Protein AF-A0A8T2SNL0-F1 (afdb_monomer)

Structure (mmCIF, N/CA/C/O backbone):
data_AF-A0A8T2SNL0-F1
#
_entry.id   AF-A0A8T2SNL0-F1
#
loop_
_atom_site.group_PDB
_atom_site.id
_atom_site.type_symbol
_at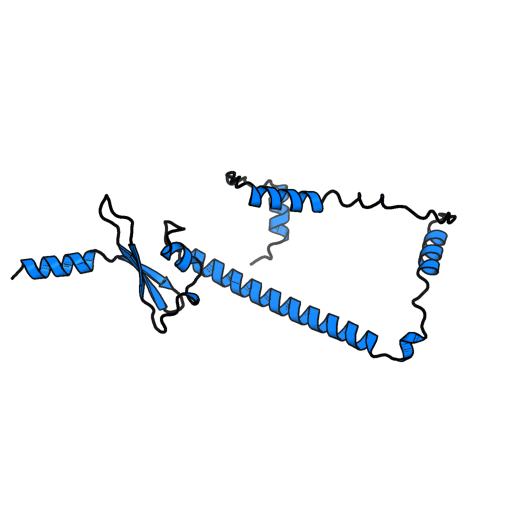om_site.label_atom_id
_atom_site.label_alt_id
_atom_site.label_comp_id
_atom_site.label_asym_id
_atom_site.label_entity_id
_atom_site.label_seq_id
_atom_site.pdbx_PDB_ins_code
_atom_site.Cartn_x
_atom_site.Cartn_y
_atom_site.Cartn_z
_atom_site.occupancy
_atom_site.B_iso_or_equiv
_atom_site.auth_seq_id
_atom_site.auth_comp_id
_atom_site.auth_asym_id
_atom_site.auth_atom_id
_atom_site.pdbx_PDB_model_num
ATOM 1 N N . MET A 1 1 ? -25.212 -16.826 35.936 1.00 54.38 1 MET A N 1
ATOM 2 C CA . MET A 1 1 ? -24.333 -17.073 34.765 1.00 54.38 1 MET A CA 1
ATOM 3 C C . MET A 1 1 ? -24.083 -15.846 33.864 1.00 54.38 1 MET A C 1
ATOM 5 O O . MET A 1 1 ? -23.153 -15.887 33.071 1.00 54.38 1 MET A O 1
ATOM 9 N N . ALA A 1 2 ? -24.810 -14.723 33.998 1.00 61.19 2 ALA A N 1
ATOM 10 C CA . ALA A 1 2 ? -24.721 -13.577 33.069 1.00 61.19 2 ALA A CA 1
ATOM 11 C C . ALA A 1 2 ? -23.394 -12.775 33.073 1.00 61.19 2 ALA A C 1
ATOM 13 O O . ALA A 1 2 ? -23.035 -12.171 32.063 1.00 61.19 2 ALA A O 1
ATOM 14 N N . LYS A 1 3 ? -22.626 -12.795 34.173 1.00 59.25 3 LYS A N 1
ATOM 15 C CA . LYS A 1 3 ? -21.373 -12.019 34.304 1.00 59.25 3 LYS A CA 1
ATOM 16 C C . LYS A 1 3 ? -20.253 -12.495 33.367 1.00 59.25 3 LYS A C 1
ATOM 18 O O . LYS A 1 3 ? -19.405 -11.701 32.975 1.00 59.25 3 LYS A O 1
ATOM 23 N N . TYR A 1 4 ? -20.253 -13.773 32.986 1.00 63.03 4 TYR A N 1
ATOM 24 C CA . TYR A 1 4 ? -19.235 -14.341 32.095 1.00 63.03 4 TYR A CA 1
ATOM 25 C C . TYR A 1 4 ? -19.509 -14.004 30.623 1.00 63.03 4 TYR A C 1
ATOM 27 O O . TYR A 1 4 ? -18.582 -13.677 29.884 1.00 63.03 4 TYR A O 1
ATOM 35 N N . LEU A 1 5 ? -20.786 -13.962 30.228 1.00 61.22 5 LEU A N 1
ATOM 36 C CA . LEU A 1 5 ? -21.212 -13.556 28.885 1.00 61.22 5 LEU A CA 1
ATOM 37 C C . LEU A 1 5 ? -20.973 -12.059 28.634 1.00 61.22 5 LEU A C 1
ATOM 39 O O . LEU A 1 5 ? -20.473 -11.694 27.575 1.00 61.22 5 LEU A O 1
ATOM 43 N N . GLN A 1 6 ? -21.216 -11.193 29.627 1.00 59.44 6 GLN A N 1
ATOM 44 C CA . GLN A 1 6 ? -20.875 -9.762 29.540 1.00 59.44 6 GLN A CA 1
ATOM 45 C C . GLN A 1 6 ? -19.373 -9.521 29.318 1.00 59.44 6 GLN A C 1
ATOM 47 O O . GLN A 1 6 ? -18.982 -8.606 28.590 1.00 59.44 6 GLN A O 1
ATOM 52 N N . ARG A 1 7 ? -18.520 -10.349 29.929 1.00 59.59 7 ARG A N 1
ATOM 53 C CA . ARG A 1 7 ? -17.055 -10.244 29.856 1.00 59.59 7 ARG A CA 1
ATOM 54 C C . ARG A 1 7 ? -16.512 -10.715 28.502 1.00 59.59 7 ARG A C 1
ATOM 56 O O . ARG A 1 7 ? -15.619 -10.084 27.951 1.00 59.59 7 ARG A O 1
ATOM 63 N N . LEU A 1 8 ? -17.101 -11.766 27.932 1.00 58.66 8 LEU A N 1
ATOM 64 C CA . LEU A 1 8 ? -16.804 -12.223 26.569 1.00 58.66 8 LEU A CA 1
ATOM 65 C C . LEU A 1 8 ? -17.293 -11.216 25.520 1.00 58.66 8 LEU A C 1
ATOM 67 O O . LEU A 1 8 ? -16.561 -10.868 24.595 1.00 58.66 8 LEU A O 1
ATOM 71 N N . TRP A 1 9 ? -18.490 -10.662 25.703 1.00 52.66 9 TRP A N 1
ATOM 72 C CA . TRP A 1 9 ? -19.064 -9.692 24.771 1.00 52.66 9 TRP A CA 1
ATOM 73 C C . TRP A 1 9 ? -18.317 -8.355 24.756 1.00 52.66 9 TRP A C 1
ATOM 75 O O . TRP A 1 9 ? -18.177 -7.727 23.710 1.00 52.66 9 TRP A O 1
ATOM 85 N N . SER A 1 10 ? -17.760 -7.938 25.894 1.00 59.09 10 SER A N 1
ATOM 86 C CA . SER A 1 10 ? -16.895 -6.756 25.971 1.00 59.09 10 SER A CA 1
ATOM 87 C C . SER A 1 10 ? -15.518 -6.967 25.330 1.00 59.09 10 SER A C 1
ATOM 89 O O . SER A 1 10 ? -14.885 -5.991 24.949 1.00 59.09 10 SER A O 1
ATOM 91 N N . VAL A 1 11 ? -15.036 -8.201 25.151 1.00 58.75 11 VAL A N 1
ATOM 92 C CA . VAL A 1 11 ? -13.825 -8.485 24.352 1.00 58.75 11 VAL A CA 1
ATOM 93 C C . VAL A 1 11 ? -14.132 -8.427 22.852 1.00 58.75 11 VAL A C 1
ATOM 95 O O . VAL A 1 11 ? -13.385 -7.800 22.109 1.00 58.75 11 VAL A O 1
ATOM 98 N N . VAL A 1 12 ? -15.273 -8.973 22.419 1.00 58.50 12 VAL A N 1
ATOM 99 C CA . VAL A 1 12 ? -15.724 -8.919 21.014 1.00 58.50 12 VAL A CA 1
ATOM 100 C C . VAL A 1 12 ? -16.066 -7.487 20.575 1.00 58.50 12 VAL A C 1
ATOM 102 O O . VAL A 1 12 ? -15.757 -7.089 19.459 1.00 58.50 12 VAL A O 1
ATOM 105 N N . ARG A 1 13 ? -16.622 -6.665 21.473 1.00 56.84 13 ARG A N 1
ATOM 106 C CA . ARG A 1 13 ? -16.972 -5.255 21.206 1.00 56.84 13 ARG A CA 1
ATOM 107 C C . ARG A 1 13 ? -15.794 -4.287 21.112 1.00 56.84 13 ARG A C 1
ATOM 109 O O . ARG A 1 13 ? -16.008 -3.114 20.829 1.00 56.84 13 ARG A O 1
ATOM 116 N N . ARG A 1 14 ? -14.567 -4.740 21.370 1.00 68.38 14 ARG A N 1
ATOM 117 C CA . ARG A 1 14 ? -13.368 -3.885 21.353 1.00 68.38 14 ARG A CA 1
ATOM 118 C C . ARG A 1 14 ? -12.573 -3.966 20.054 1.00 68.38 14 ARG A C 1
ATOM 120 O O . ARG A 1 14 ? -11.522 -3.347 19.944 1.00 68.38 14 ARG A O 1
ATOM 127 N N . ARG A 1 15 ? -13.083 -4.702 19.069 1.00 79.12 15 ARG A N 1
ATOM 128 C CA . ARG A 1 15 ? -12.448 -4.898 17.773 1.00 79.12 15 ARG A CA 1
ATOM 129 C C . ARG A 1 15 ? -13.371 -4.421 16.661 1.00 79.12 15 ARG A C 1
ATOM 131 O O . ARG A 1 15 ? 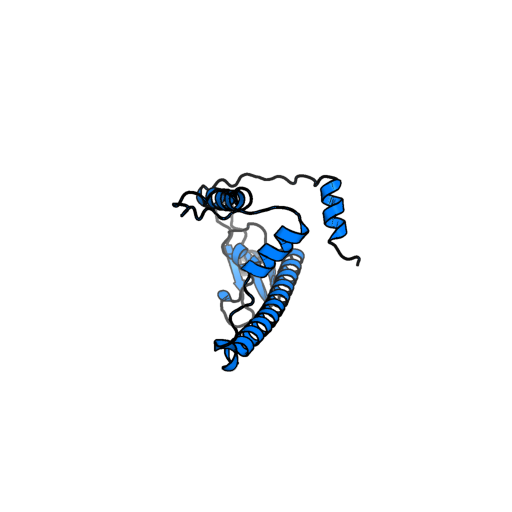-14.409 -5.023 16.409 1.00 79.12 15 ARG A O 1
ATOM 138 N N . GLU A 1 16 ? -12.966 -3.360 15.986 1.00 88.94 16 GLU A N 1
ATOM 139 C CA . GLU A 1 16 ? -13.653 -2.809 14.825 1.00 88.94 16 GLU A CA 1
ATOM 140 C C . GLU A 1 16 ? -12.942 -3.285 13.557 1.00 88.94 16 GLU A C 1
ATOM 142 O O . GLU A 1 16 ? -11.731 -3.094 13.419 1.00 88.94 16 GLU A O 1
ATOM 147 N N . LEU A 1 17 ? -13.674 -3.939 12.649 1.00 91.62 17 LEU A N 1
ATOM 148 C CA . LEU A 1 17 ? -13.163 -4.252 11.316 1.00 91.62 17 LEU A CA 1
ATOM 149 C C . LEU A 1 17 ? -13.172 -2.967 10.493 1.00 91.62 17 LEU A C 1
ATOM 151 O O . LEU A 1 17 ? -14.225 -2.385 10.256 1.00 91.62 17 LEU A O 1
ATOM 155 N N . VAL A 1 18 ? -11.992 -2.544 10.063 1.00 93.50 18 VAL A N 1
ATOM 156 C CA . VAL A 1 18 ? -11.796 -1.285 9.345 1.00 93.50 18 VAL A CA 1
ATOM 157 C C . VAL A 1 18 ? -11.830 -1.502 7.841 1.00 93.50 18 VAL A C 1
ATOM 159 O O . VAL A 1 18 ? -12.370 -0.682 7.104 1.00 93.50 18 VAL A O 1
ATOM 162 N N . GLY A 1 19 ? -11.268 -2.614 7.374 1.00 93.00 19 GLY A N 1
ATOM 163 C CA . GLY A 1 19 ? -11.274 -2.932 5.958 1.00 93.00 19 GLY A CA 1
ATOM 164 C C . GLY A 1 19 ? -10.556 -4.226 5.624 1.00 93.00 19 GLY A C 1
ATOM 165 O O . GLY A 1 19 ? -10.063 -4.944 6.497 1.00 93.00 19 GLY A O 1
ATOM 166 N N . LYS A 1 20 ? -10.528 -4.503 4.325 1.00 93.56 20 LYS A N 1
ATOM 167 C CA . LYS A 1 20 ? -9.913 -5.677 3.720 1.00 93.56 20 LYS A CA 1
ATOM 168 C C . LYS A 1 20 ? -9.091 -5.227 2.516 1.00 93.56 20 LYS A C 1
ATOM 170 O O . LYS A 1 20 ? -9.553 -4.366 1.768 1.00 93.56 20 LYS A O 1
ATOM 175 N N . ASP A 1 21 ? -7.898 -5.780 2.332 1.00 92.38 21 ASP A N 1
ATOM 176 C CA . ASP A 1 21 ? -7.113 -5.534 1.117 1.00 92.38 21 ASP A CA 1
ATOM 177 C C . ASP A 1 21 ? -7.444 -6.524 -0.015 1.00 92.38 21 ASP A C 1
ATOM 179 O O . ASP A 1 21 ? -8.232 -7.461 0.143 1.00 92.38 21 ASP A O 1
ATOM 183 N N . SER A 1 22 ? -6.835 -6.313 -1.185 1.00 88.75 22 SER A N 1
ATOM 184 C CA . SER A 1 22 ? -6.986 -7.188 -2.352 1.00 88.75 22 SER A CA 1
ATOM 185 C C . SER A 1 22 ? -6.367 -8.579 -2.161 1.00 88.75 22 SER A C 1
ATOM 187 O O . SER A 1 22 ? -6.791 -9.520 -2.827 1.00 88.75 22 SER A O 1
ATOM 189 N N . ALA A 1 23 ? -5.422 -8.736 -1.227 1.00 88.94 23 ALA A N 1
ATOM 190 C CA . ALA A 1 23 ? -4.830 -10.024 -0.853 1.00 88.94 23 ALA A CA 1
ATOM 191 C C . ALA A 1 23 ? -5.699 -10.819 0.141 1.00 88.94 23 ALA A C 1
ATOM 193 O O . ALA A 1 23 ? -5.470 -12.004 0.369 1.00 88.94 23 ALA A O 1
ATOM 194 N N . GLY A 1 24 ? -6.717 -10.180 0.714 1.00 90.81 24 GLY A N 1
ATOM 195 C CA . GLY A 1 24 ? -7.657 -10.783 1.641 1.00 90.81 24 GLY A CA 1
ATOM 196 C C . GLY A 1 24 ? -7.367 -10.534 3.118 1.00 90.81 24 GLY A C 1
ATOM 197 O O . GLY A 1 24 ? -8.133 -11.016 3.951 1.00 90.81 24 GLY A O 1
ATOM 198 N N . ASN A 1 25 ? -6.324 -9.775 3.448 1.00 93.75 25 ASN A N 1
ATOM 199 C CA . ASN A 1 25 ? -5.958 -9.441 4.818 1.00 93.75 25 ASN A CA 1
ATOM 200 C C . ASN A 1 25 ? -7.001 -8.510 5.440 1.00 93.75 25 ASN A C 1
ATOM 202 O O . ASN A 1 25 ? -7.491 -7.581 4.792 1.00 93.75 25 ASN A O 1
ATOM 206 N N . LEU A 1 26 ? -7.327 -8.756 6.706 1.00 94.12 26 LEU A N 1
ATOM 207 C CA . LEU A 1 26 ? -8.339 -8.021 7.455 1.00 94.12 26 LEU A CA 1
ATOM 208 C C . LEU A 1 26 ? -7.670 -7.079 8.450 1.00 94.12 26 LEU A C 1
ATOM 210 O O . LEU A 1 26 ? -6.840 -7.489 9.262 1.00 94.12 26 LEU A O 1
ATOM 214 N N . PHE A 1 27 ? -8.061 -5.813 8.407 1.00 94.12 27 PHE A N 1
ATOM 215 C CA . PHE A 1 27 ? -7.475 -4.759 9.224 1.00 94.12 27 PHE A CA 1
ATOM 216 C C . PHE A 1 27 ? -8.427 -4.346 10.327 1.00 94.12 27 PHE A C 1
ATOM 218 O O . PHE A 1 27 ? -9.604 -4.071 10.086 1.00 94.12 27 PHE A O 1
ATOM 225 N N . TYR A 1 28 ? -7.897 -4.272 11.542 1.00 93.12 28 TYR A N 1
ATOM 226 C CA . TYR A 1 28 ? -8.688 -4.031 12.733 1.00 93.12 28 TYR A CA 1
ATOM 227 C C . TYR A 1 28 ? -8.143 -2.884 13.559 1.00 93.12 28 TYR A C 1
ATOM 229 O O . TYR A 1 28 ? -6.931 -2.694 13.691 1.00 93.12 28 TYR A O 1
ATOM 237 N N . ARG A 1 29 ? -9.079 -2.154 14.155 1.00 92.12 29 ARG A N 1
ATOM 238 C CA . ARG A 1 29 ? -8.837 -1.073 15.098 1.00 92.12 29 ARG A CA 1
ATOM 239 C C . ARG A 1 29 ? -9.455 -1.425 16.436 1.00 92.12 29 ARG A C 1
ATOM 241 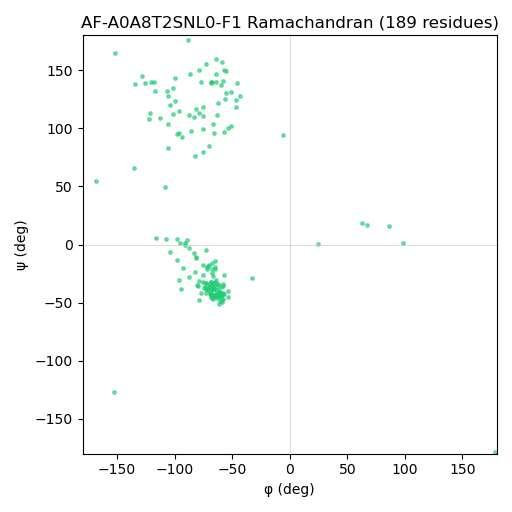O O . ARG A 1 29 ? -10.578 -1.917 16.512 1.00 92.12 29 ARG A O 1
ATOM 248 N N . TRP A 1 30 ? -8.740 -1.092 17.497 1.00 88.25 30 TRP A N 1
ATOM 249 C CA . TRP A 1 30 ? -9.300 -0.978 18.830 1.00 88.25 30 TRP A CA 1
ATOM 250 C C . TRP A 1 30 ? -9.250 0.493 19.234 1.00 88.25 30 TRP A C 1
ATOM 252 O O . TRP A 1 30 ? -8.153 1.014 19.479 1.00 88.25 30 TRP A O 1
ATOM 262 N N . PRO A 1 31 ? -10.415 1.170 19.304 1.00 77.31 31 PRO A N 1
ATOM 263 C CA . PRO A 1 31 ? -10.484 2.520 19.840 1.00 77.31 31 PRO A CA 1
ATOM 264 C C . PRO A 1 31 ? -10.071 2.457 21.311 1.00 77.31 31 PRO A C 1
ATOM 266 O O . PRO A 1 31 ? -10.737 1.819 22.130 1.00 77.31 31 PRO A O 1
ATOM 269 N N . GLY A 1 32 ? -8.916 3.035 21.635 1.00 69.25 32 GLY A N 1
ATOM 270 C CA . GLY A 1 32 ? -8.443 3.067 23.011 1.00 69.25 32 GLY A CA 1
ATOM 271 C C . GLY A 1 32 ? -9.480 3.730 23.921 1.00 69.25 32 GLY A C 1
ATOM 272 O O . GLY A 1 32 ? -10.240 4.599 23.496 1.00 69.25 32 GLY A O 1
ATOM 273 N N . THR A 1 33 ? -9.522 3.323 25.188 1.00 68.94 33 THR A N 1
ATOM 274 C CA . THR A 1 33 ? -10.168 4.133 26.233 1.00 68.94 33 THR A CA 1
ATOM 275 C C . THR A 1 33 ? -9.479 5.505 26.286 1.00 68.94 33 THR A C 1
ATOM 277 O O . THR A 1 33 ? -8.323 5.580 25.881 1.00 68.94 33 THR A O 1
ATOM 280 N N . LEU A 1 34 ? -10.158 6.545 26.797 1.00 62.16 34 LEU A N 1
ATOM 281 C CA . LEU A 1 34 ? -9.750 7.968 26.882 1.00 62.16 34 LEU A CA 1
ATOM 282 C C . LEU A 1 34 ? -8.246 8.267 27.083 1.00 62.16 34 LEU A C 1
ATOM 284 O O . LEU A 1 34 ? -7.790 9.306 26.625 1.00 62.16 34 LEU A O 1
ATOM 288 N N . ASP A 1 35 ? -7.494 7.372 27.726 1.00 63.53 35 ASP A N 1
ATOM 289 C CA . ASP A 1 35 ? -6.078 7.541 28.081 1.00 63.53 35 ASP A CA 1
ATOM 290 C C . ASP A 1 35 ? -5.116 6.541 27.390 1.00 63.53 35 ASP A C 1
ATOM 292 O O . ASP A 1 35 ? -3.926 6.466 27.681 1.00 63.53 35 ASP A O 1
ATOM 296 N N . THR A 1 36 ? -5.617 5.713 26.468 1.00 75.56 36 THR A N 1
ATOM 297 C CA . THR A 1 36 ? -4.836 4.667 25.784 1.00 75.56 36 THR A CA 1
ATOM 298 C C . THR A 1 36 ? -4.762 4.922 24.283 1.00 75.56 36 THR A C 1
ATOM 300 O O . THR A 1 36 ? -5.776 5.160 23.630 1.00 75.56 36 THR A O 1
ATOM 303 N N . LYS A 1 37 ? -3.552 4.837 23.714 1.00 77.69 37 LYS A N 1
ATOM 304 C CA . LYS A 1 37 ? -3.334 4.952 22.266 1.00 77.69 37 LYS A CA 1
ATOM 305 C C . LYS A 1 37 ? -4.107 3.854 21.527 1.00 77.69 37 LYS A C 1
ATOM 307 O O . LYS A 1 37 ? -4.101 2.695 21.944 1.00 77.69 37 LYS A O 1
ATOM 312 N N . GLU A 1 38 ? -4.737 4.232 20.417 1.00 86.44 38 GLU A N 1
ATOM 313 C CA . GLU A 1 38 ? -5.413 3.314 19.499 1.00 86.44 38 GLU A CA 1
ATOM 314 C C . GLU A 1 38 ? -4.478 2.159 19.106 1.00 86.44 38 GLU A C 1
ATOM 316 O O . GLU A 1 38 ? -3.325 2.382 18.723 1.00 86.44 38 GLU A O 1
ATOM 321 N N . ARG A 1 39 ? -4.972 0.920 19.202 1.00 89.38 39 ARG A N 1
ATOM 322 C CA . ARG A 1 39 ? -4.230 -0.269 18.764 1.00 89.38 39 ARG A CA 1
ATOM 323 C C . ARG A 1 39 ? -4.747 -0.722 17.408 1.00 89.38 39 ARG A C 1
ATOM 325 O O . ARG A 1 39 ? -5.956 -0.809 17.205 1.00 89.38 39 ARG A O 1
ATOM 332 N N . ARG A 1 40 ? -3.824 -1.038 16.502 1.00 92.56 40 ARG A N 1
ATOM 333 C CA . ARG A 1 40 ? -4.109 -1.487 15.135 1.00 92.56 40 ARG A CA 1
ATOM 334 C C . ARG A 1 40 ? -3.410 -2.808 14.889 1.00 92.56 40 ARG A C 1
ATOM 336 O O . ARG A 1 40 ? -2.274 -2.985 15.326 1.00 92.56 40 ARG A O 1
ATOM 343 N N . TRP A 1 41 ? -4.083 -3.733 14.223 1.00 92.88 41 TRP A N 1
ATOM 344 C CA . TRP A 1 41 ? -3.490 -5.013 13.849 1.00 92.88 41 TRP A CA 1
ATOM 345 C C . TRP A 1 41 ? -4.130 -5.573 12.583 1.00 92.88 41 TRP A C 1
ATOM 347 O O . TRP A 1 41 ? -5.194 -5.130 12.146 1.00 92.88 41 TRP A O 1
ATOM 357 N N . VAL A 1 42 ? -3.448 -6.552 12.001 1.00 93.94 42 VAL A N 1
ATOM 358 C CA . VAL A 1 42 ? -3.849 -7.237 10.777 1.00 93.94 42 VAL A CA 1
ATOM 359 C C . VAL A 1 42 ? -4.015 -8.725 11.060 1.00 93.94 42 VAL A C 1
ATOM 361 O O . VAL A 1 42 ? -3.228 -9.312 11.802 1.00 93.94 42 VAL A O 1
ATOM 364 N N . GLU A 1 43 ? -5.046 -9.326 10.480 1.00 92.88 43 GLU A N 1
ATOM 365 C CA . GLU A 1 43 ? -5.138 -10.772 10.298 1.00 92.88 43 GLU A CA 1
ATOM 366 C C . GLU A 1 43 ? -4.838 -11.097 8.844 1.00 92.88 43 GLU A C 1
ATOM 368 O O . GLU A 1 43 ? -5.520 -10.618 7.936 1.00 92.88 43 GLU A O 1
ATOM 373 N N . TYR A 1 44 ? -3.799 -11.897 8.631 1.00 93.62 44 TYR A N 1
ATOM 374 C CA . TYR A 1 44 ? -3.412 -12.334 7.300 1.00 93.62 44 TYR A CA 1
ATOM 375 C C . TYR A 1 44 ? -4.347 -13.439 6.812 1.00 93.62 44 TYR A C 1
ATOM 377 O O . TYR A 1 44 ? -4.710 -14.329 7.580 1.00 93.62 44 TYR A O 1
ATOM 385 N N . ALA A 1 45 ? -4.712 -13.401 5.530 1.00 90.06 45 ALA A N 1
ATOM 386 C CA . ALA A 1 45 ? -5.508 -14.467 4.915 1.00 90.06 45 ALA A CA 1
ATOM 387 C C . ALA A 1 45 ? -4.697 -15.746 4.632 1.00 90.06 45 ALA A C 1
ATOM 389 O O . ALA A 1 45 ? -5.280 -16.806 4.418 1.00 90.06 45 ALA A O 1
ATOM 390 N N . GLY A 1 46 ? -3.367 -15.649 4.625 1.00 88.75 46 GLY A N 1
ATOM 391 C CA . GLY A 1 46 ? -2.446 -16.749 4.345 1.00 88.75 46 GLY A CA 1
ATOM 392 C C . GLY A 1 46 ? -1.109 -16.528 5.044 1.00 88.75 46 GLY A C 1
ATOM 393 O O . GLY A 1 46 ? -1.077 -16.274 6.249 1.00 88.75 46 GLY A O 1
ATOM 394 N N . ASP A 1 47 ? -0.011 -16.595 4.289 1.00 86.75 47 ASP A N 1
ATOM 395 C CA . ASP A 1 47 ? 1.338 -16.435 4.836 1.00 86.75 47 ASP A CA 1
ATOM 396 C C . ASP A 1 47 ? 1.504 -15.101 5.576 1.00 86.75 47 ASP A C 1
ATOM 398 O O . ASP A 1 47 ? 1.286 -14.014 5.030 1.00 86.75 47 ASP A O 1
ATOM 402 N N . CYS A 1 48 ? 1.934 -15.189 6.836 1.00 84.94 48 CYS A N 1
ATOM 403 C CA . CYS A 1 48 ? 2.201 -14.037 7.690 1.00 84.94 48 CYS A CA 1
ATOM 404 C C . CYS A 1 48 ? 3.520 -13.376 7.269 1.00 84.94 48 CYS A C 1
ATOM 406 O O . CYS A 1 48 ? 4.573 -13.602 7.866 1.00 84.94 48 CYS A O 1
ATOM 408 N N . ASN A 1 49 ? 3.470 -12.570 6.208 1.00 85.69 49 ASN A N 1
ATOM 409 C CA . ASN A 1 49 ? 4.606 -11.777 5.764 1.00 85.69 49 ASN A CA 1
ATOM 410 C C . ASN A 1 49 ? 4.252 -10.279 5.745 1.00 85.69 49 ASN A C 1
ATOM 412 O O . ASN A 1 49 ? 3.542 -9.827 4.841 1.00 85.69 49 ASN A O 1
ATOM 416 N N . PRO A 1 50 ? 4.789 -9.472 6.681 1.00 84.38 50 PRO A N 1
ATOM 417 C CA . PRO A 1 50 ? 4.492 -8.042 6.756 1.00 84.38 50 PRO A CA 1
ATOM 418 C C . PRO A 1 50 ? 4.988 -7.253 5.540 1.00 84.38 50 PRO A C 1
ATOM 420 O O . PRO A 1 50 ? 4.485 -6.163 5.277 1.00 84.38 50 PRO A O 1
ATOM 423 N N . ARG A 1 51 ? 5.942 -7.791 4.768 1.00 86.06 51 ARG A N 1
ATOM 424 C CA . ARG A 1 51 ? 6.466 -7.142 3.558 1.00 86.06 51 ARG A CA 1
ATOM 425 C C . ARG A 1 51 ? 5.474 -7.157 2.392 1.00 86.06 51 ARG A C 1
ATOM 427 O O . ARG A 1 51 ? 5.612 -6.352 1.478 1.00 86.06 51 ARG A O 1
ATOM 434 N N . ASN A 1 52 ? 4.483 -8.044 2.437 1.00 87.31 52 ASN A N 1
ATOM 435 C CA . ASN A 1 52 ? 3.469 -8.176 1.391 1.00 87.31 52 ASN A CA 1
ATOM 436 C C . ASN A 1 52 ? 2.273 -7.233 1.598 1.00 87.31 52 ASN A C 1
ATOM 438 O O . ASN A 1 52 ? 1.368 -7.204 0.767 1.00 87.31 52 ASN A O 1
ATOM 442 N N . LEU A 1 53 ? 2.250 -6.467 2.693 1.00 90.69 53 LEU A N 1
ATOM 443 C CA . LEU A 1 53 ? 1.174 -5.523 2.966 1.00 90.69 53 LEU A CA 1
ATOM 444 C C . LEU A 1 53 ? 1.199 -4.349 1.972 1.00 90.69 53 LEU A C 1
ATOM 446 O O . LEU A 1 53 ? 2.271 -3.806 1.689 1.00 90.69 53 LEU A O 1
ATOM 450 N N . PRO A 1 54 ? 0.033 -3.882 1.489 1.00 91.75 54 PRO A N 1
ATOM 451 C CA . PRO A 1 54 ? -0.044 -2.634 0.740 1.00 91.75 54 PRO A CA 1
ATOM 452 C C . PRO A 1 54 ? 0.492 -1.455 1.566 1.00 91.75 54 PRO A C 1
ATOM 454 O O . PRO A 1 54 ? 0.224 -1.351 2.766 1.00 91.75 54 PRO A O 1
ATOM 457 N N . ALA A 1 55 ? 1.219 -0.538 0.925 1.00 92.00 55 ALA A N 1
ATOM 458 C CA . ALA A 1 55 ? 1.871 0.592 1.594 1.00 92.00 55 ALA A CA 1
ATOM 459 C C . ALA A 1 55 ? 0.882 1.490 2.368 1.00 92.00 55 ALA A C 1
ATOM 461 O O . ALA A 1 55 ? 1.177 1.985 3.459 1.00 92.00 55 ALA A O 1
ATOM 462 N N . GLU A 1 56 ? -0.321 1.662 1.828 1.00 93.44 56 GLU A N 1
ATOM 463 C CA . GLU A 1 56 ? -1.404 2.451 2.407 1.00 93.44 56 GLU A CA 1
ATOM 464 C C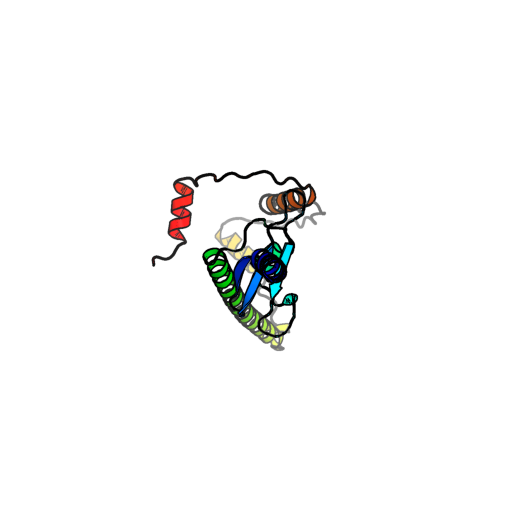 . GLU A 1 56 ? -1.862 1.852 3.744 1.00 93.44 56 GLU A C 1
ATOM 466 O O . GLU A 1 56 ? -2.035 2.566 4.733 1.00 93.44 56 GLU A O 1
ATOM 471 N N . TRP A 1 57 ? -2.008 0.527 3.794 1.00 93.94 57 TRP A N 1
ATOM 472 C CA . TRP A 1 57 ? -2.377 -0.199 5.005 1.00 93.94 57 TRP A CA 1
ATOM 473 C C . TRP A 1 57 ? -1.222 -0.283 6.001 1.00 93.94 57 TRP A C 1
ATOM 475 O O . TRP A 1 57 ? -1.442 -0.153 7.202 1.00 93.94 57 TRP A O 1
ATOM 485 N N . TYR A 1 58 ? 0.012 -0.430 5.520 1.00 93.12 58 TYR A N 1
ATOM 486 C CA . TYR A 1 58 ? 1.208 -0.472 6.360 1.00 93.12 58 TYR A CA 1
ATOM 487 C C . TYR A 1 58 ? 1.434 0.845 7.121 1.00 93.12 58 TYR A C 1
ATOM 489 O O . TYR A 1 58 ? 1.631 0.847 8.338 1.00 93.12 58 TYR A O 1
ATOM 497 N N . THR A 1 59 ? 1.319 1.984 6.431 1.00 93.50 59 THR A N 1
ATOM 498 C CA . THR A 1 59 ? 1.419 3.321 7.049 1.00 93.50 59 THR A CA 1
ATOM 499 C C . THR A 1 59 ? 0.315 3.573 8.077 1.00 93.50 59 THR A C 1
ATOM 501 O O . THR A 1 59 ? 0.560 4.207 9.110 1.00 93.50 59 THR A O 1
ATOM 504 N N . TRP A 1 60 ? -0.892 3.049 7.838 1.00 93.94 60 TRP A N 1
ATOM 505 C CA . TRP A 1 60 ? -1.971 3.068 8.824 1.00 93.94 60 TRP A CA 1
ATOM 506 C C . TRP A 1 60 ? -1.657 2.173 10.023 1.00 93.94 60 TRP A C 1
ATOM 508 O O . TRP A 1 60 ? -1.811 2.613 11.159 1.00 93.94 60 TRP A O 1
ATOM 518 N N . LEU A 1 61 ? -1.142 0.966 9.809 1.00 93.19 61 LEU A N 1
ATOM 519 C CA . LEU A 1 61 ? -0.812 0.026 10.880 1.00 93.19 61 LEU A CA 1
ATOM 520 C C . LEU A 1 61 ? 0.236 0.590 11.857 1.00 93.19 61 LEU A C 1
ATOM 522 O O . LEU A 1 61 ? 0.078 0.465 13.068 1.00 93.19 61 LEU A O 1
ATOM 526 N N . ILE A 1 62 ? 1.269 1.265 11.337 1.00 91.81 62 ILE A N 1
ATOM 527 C CA . ILE A 1 62 ? 2.325 1.906 12.147 1.00 91.81 62 ILE A CA 1
ATOM 528 C C . ILE A 1 62 ? 1.803 3.142 12.904 1.00 91.81 62 ILE A C 1
ATOM 530 O O . ILE A 1 62 ? 2.408 3.596 13.876 1.00 91.81 62 ILE A O 1
ATOM 534 N N . GLY A 1 63 ? 0.657 3.690 12.494 1.00 89.69 63 GLY A N 1
ATOM 535 C CA . GLY A 1 63 ? 0.080 4.891 13.096 1.00 89.69 63 GLY A CA 1
ATOM 536 C C . GLY A 1 63 ? 0.607 6.198 12.507 1.00 89.69 63 GLY A C 1
ATOM 537 O O . GLY A 1 63 ? 0.425 7.244 13.124 1.00 89.69 63 GLY A O 1
ATOM 538 N N . SER A 1 64 ? 1.248 6.155 11.333 1.00 90.88 64 SER A N 1
ATOM 539 C CA . SER A 1 64 ? 1.694 7.362 10.625 1.00 90.88 64 SER A CA 1
ATOM 540 C C . SER A 1 64 ? 0.500 8.168 10.094 1.00 90.88 64 SER A C 1
ATOM 542 O O . SER A 1 64 ? 0.443 9.383 10.277 1.00 90.88 64 SER A O 1
ATOM 544 N N . ARG A 1 65 ? -0.506 7.491 9.523 1.00 90.75 65 ARG A N 1
ATOM 545 C CA . ARG A 1 65 ? -1.798 8.097 9.142 1.00 90.75 65 ARG A CA 1
ATOM 546 C C . ARG A 1 65 ? -2.868 7.812 10.191 1.00 90.75 65 ARG A C 1
ATOM 548 O O . ARG A 1 65 ? -2.895 6.723 10.757 1.00 90.75 65 ARG A O 1
ATOM 555 N N . LYS A 1 66 ? -3.770 8.763 10.453 1.00 88.00 66 LYS A N 1
ATOM 556 C CA . LYS A 1 66 ? -4.872 8.584 11.422 1.00 88.00 66 LYS A CA 1
ATOM 557 C C . LYS A 1 66 ? -6.018 7.767 10.833 1.00 88.00 66 LYS A C 1
ATOM 559 O O . LYS A 1 66 ? -6.469 6.812 11.458 1.00 88.00 66 LYS A O 1
ATOM 564 N N . GLU A 1 67 ? -6.436 8.124 9.628 1.00 89.75 67 GLU A N 1
ATOM 565 C CA . GLU A 1 67 ? -7.551 7.504 8.918 1.00 89.75 67 GLU A CA 1
ATOM 566 C C . GLU A 1 67 ? -7.089 6.287 8.126 1.00 89.75 67 GLU A C 1
ATOM 568 O O . GLU A 1 67 ? -5.956 6.250 7.639 1.00 89.75 67 GLU A O 1
ATOM 573 N N . ALA A 1 68 ? -7.959 5.289 8.015 1.00 90.75 68 ALA A N 1
ATOM 574 C CA . ALA A 1 68 ? -7.678 4.100 7.229 1.00 90.75 68 ALA A CA 1
ATOM 575 C C . ALA A 1 68 ? -7.731 4.397 5.723 1.00 90.75 68 ALA A C 1
ATOM 577 O O . ALA A 1 68 ? -8.398 5.350 5.318 1.00 90.75 68 ALA A O 1
ATOM 578 N N . PRO A 1 69 ? -7.030 3.607 4.894 1.00 92.69 69 PRO A N 1
ATOM 579 C CA . PRO A 1 69 ? -7.090 3.739 3.444 1.00 92.69 69 PRO A CA 1
ATOM 580 C C . PRO A 1 69 ? -8.520 3.643 2.925 1.00 92.69 69 PRO A C 1
ATOM 582 O O . PRO A 1 69 ? -9.244 2.700 3.251 1.00 92.69 69 PRO A O 1
ATOM 585 N N . THR A 1 70 ? -8.917 4.601 2.089 1.00 92.19 70 THR A N 1
ATOM 586 C CA . THR A 1 70 ? -10.212 4.528 1.412 1.00 92.19 70 THR A CA 1
ATOM 587 C C . THR A 1 70 ? -10.137 3.567 0.217 1.00 92.19 70 THR A C 1
ATOM 589 O O . THR A 1 70 ? -9.085 3.442 -0.416 1.00 92.19 70 THR A O 1
ATOM 592 N N . PRO A 1 71 ? -11.237 2.887 -0.157 1.00 86.88 71 PRO A N 1
ATOM 593 C CA . PRO A 1 71 ? -11.236 1.996 -1.322 1.00 86.88 71 PRO A CA 1
ATOM 594 C C . PRO A 1 71 ? -10.848 2.709 -2.627 1.00 86.88 71 PRO A C 1
ATOM 596 O O . PRO A 1 71 ? -10.177 2.129 -3.480 1.00 86.88 71 PRO A O 1
ATOM 599 N N . ALA A 1 72 ? -11.230 3.982 -2.761 1.00 88.62 72 ALA A N 1
ATOM 600 C CA . ALA A 1 72 ? -10.876 4.813 -3.906 1.00 88.62 72 ALA A CA 1
ATOM 601 C C . ALA A 1 72 ? -9.366 5.109 -3.966 1.00 88.62 72 ALA A C 1
ATOM 603 O O . ALA A 1 72 ? -8.768 4.984 -5.034 1.00 88.62 72 ALA A O 1
ATOM 604 N N . GLU A 1 73 ? -8.734 5.433 -2.829 1.00 90.12 73 GLU A N 1
ATOM 605 C CA . GLU A 1 73 ? -7.274 5.596 -2.741 1.00 90.12 73 GLU A CA 1
ATOM 606 C C . GLU A 1 73 ? -6.546 4.324 -3.171 1.00 90.12 73 GLU A C 1
ATOM 608 O O . GLU A 1 73 ? -5.615 4.389 -3.973 1.00 90.12 73 GLU A O 1
ATOM 613 N N . ILE A 1 74 ? -6.985 3.165 -2.668 1.00 90.50 74 ILE A N 1
ATOM 614 C CA . ILE A 1 74 ? -6.372 1.875 -3.002 1.00 90.50 74 ILE A CA 1
ATOM 615 C C . ILE A 1 74 ? -6.441 1.640 -4.514 1.00 90.50 74 ILE A C 1
ATOM 617 O O . ILE A 1 74 ? -5.427 1.333 -5.139 1.00 90.50 74 ILE A O 1
ATOM 621 N N . MET A 1 75 ? -7.612 1.845 -5.121 1.00 89.38 75 MET A N 1
ATOM 622 C CA . MET A 1 75 ? -7.794 1.666 -6.561 1.00 89.38 75 MET A CA 1
ATOM 623 C C . MET A 1 75 ? -6.898 2.607 -7.380 1.00 89.38 75 MET A C 1
ATOM 625 O O . MET A 1 75 ? -6.265 2.172 -8.347 1.00 89.38 75 MET A O 1
ATOM 629 N N . ALA A 1 76 ? -6.798 3.877 -6.979 1.00 91.88 76 ALA A N 1
ATOM 630 C CA . ALA A 1 76 ? -5.947 4.860 -7.643 1.00 91.88 76 ALA A CA 1
ATOM 631 C C . ALA A 1 76 ? -4.459 4.480 -7.561 1.00 91.88 76 ALA A C 1
ATOM 633 O O . ALA A 1 76 ? -3.744 4.531 -8.565 1.00 91.88 76 ALA A O 1
ATOM 634 N N . MET A 1 77 ? -3.996 4.041 -6.389 1.00 90.25 77 MET A N 1
ATOM 635 C CA . MET A 1 77 ? -2.609 3.616 -6.192 1.00 90.25 77 MET A CA 1
ATOM 636 C C . MET A 1 77 ? -2.287 2.339 -6.964 1.00 90.25 77 MET A C 1
ATOM 638 O O . MET A 1 77 ? -1.210 2.227 -7.553 1.00 90.25 77 MET A O 1
ATOM 642 N N . GLU A 1 78 ? -3.216 1.388 -7.040 1.00 89.38 78 GLU A N 1
ATOM 643 C CA . GLU A 1 78 ? -3.046 0.217 -7.896 1.00 89.38 78 GLU A CA 1
ATOM 644 C C . GLU A 1 78 ? -2.950 0.599 -9.379 1.00 89.38 78 GLU A C 1
ATOM 646 O O . GLU A 1 78 ? -2.086 0.081 -10.089 1.00 89.38 78 GLU A O 1
ATOM 651 N N . ALA A 1 79 ? -3.793 1.519 -9.858 1.00 93.50 79 ALA A N 1
ATOM 652 C CA . ALA A 1 79 ? -3.727 2.010 -11.233 1.00 93.50 79 ALA A CA 1
ATOM 653 C C . ALA A 1 79 ? -2.382 2.695 -11.519 1.00 93.50 79 ALA A C 1
ATOM 655 O O . ALA A 1 79 ? -1.742 2.423 -12.537 1.00 93.50 79 ALA A O 1
ATOM 656 N N . TYR A 1 80 ? -1.902 3.511 -10.580 1.00 92.56 80 TYR A N 1
ATOM 657 C CA . TYR A 1 80 ? -0.583 4.126 -10.659 1.00 92.56 80 TYR A CA 1
ATOM 658 C C . TYR A 1 80 ? 0.534 3.076 -10.749 1.00 92.56 80 TYR A C 1
ATOM 660 O O . TYR A 1 80 ? 1.351 3.129 -11.668 1.00 92.56 80 TYR A O 1
ATOM 668 N N . ARG A 1 81 ? 0.537 2.068 -9.864 1.00 92.38 81 ARG A N 1
ATOM 669 C CA . ARG A 1 81 ? 1.523 0.970 -9.884 1.00 92.38 81 ARG A CA 1
ATOM 670 C C . ARG A 1 81 ? 1.509 0.216 -11.216 1.00 92.38 81 ARG A C 1
ATOM 672 O O . ARG A 1 81 ? 2.575 -0.080 -11.756 1.00 92.38 81 ARG A O 1
ATOM 679 N N . ARG A 1 82 ? 0.323 -0.059 -11.775 1.00 93.12 82 ARG A N 1
ATOM 680 C CA . ARG A 1 82 ? 0.177 -0.680 -13.105 1.00 93.12 82 ARG A CA 1
ATOM 681 C C . ARG A 1 82 ? 0.813 0.193 -14.187 1.00 93.12 82 ARG A C 1
ATOM 683 O O . ARG A 1 82 ? 1.637 -0.299 -14.952 1.00 93.12 82 ARG A O 1
ATOM 690 N N . ASN A 1 83 ? 0.510 1.488 -14.204 1.00 96.81 83 ASN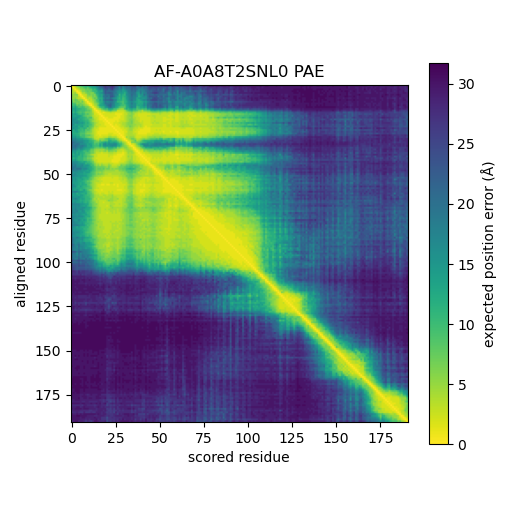 A N 1
ATOM 691 C CA . ASN A 1 83 ? 1.046 2.424 -15.194 1.00 96.81 83 ASN A CA 1
ATOM 692 C C . ASN A 1 83 ? 2.569 2.563 -15.105 1.00 96.81 83 ASN A C 1
ATOM 694 O O . ASN A 1 83 ? 3.244 2.546 -16.133 1.00 96.81 83 ASN A O 1
ATOM 698 N N . VAL A 1 84 ? 3.123 2.659 -13.894 1.00 96.38 84 VAL A N 1
ATOM 699 C CA . VAL A 1 84 ? 4.576 2.710 -13.675 1.00 96.38 84 VAL A CA 1
ATOM 700 C C . VAL A 1 84 ? 5.241 1.438 -14.191 1.00 96.38 84 VAL A C 1
ATOM 702 O O . VAL A 1 84 ? 6.221 1.527 -14.926 1.00 96.38 84 VAL A O 1
ATOM 705 N N . LYS A 1 85 ? 4.678 0.262 -13.888 1.00 95.81 85 LYS A N 1
ATOM 706 C CA . LYS A 1 85 ? 5.203 -1.019 -14.379 1.00 95.81 85 LYS A CA 1
ATOM 707 C C . LYS A 1 85 ? 5.194 -1.092 -15.908 1.00 95.81 85 LYS A C 1
ATOM 709 O O . LYS A 1 85 ? 6.175 -1.526 -16.504 1.00 95.81 85 LYS A O 1
ATOM 714 N N . MET A 1 86 ? 4.114 -0.636 -16.542 1.00 97.00 86 MET A N 1
ATOM 715 C CA . MET A 1 86 ? 4.008 -0.603 -18.004 1.00 97.00 86 MET A CA 1
ATOM 716 C C . MET A 1 86 ? 5.030 0.347 -18.633 1.00 97.00 86 M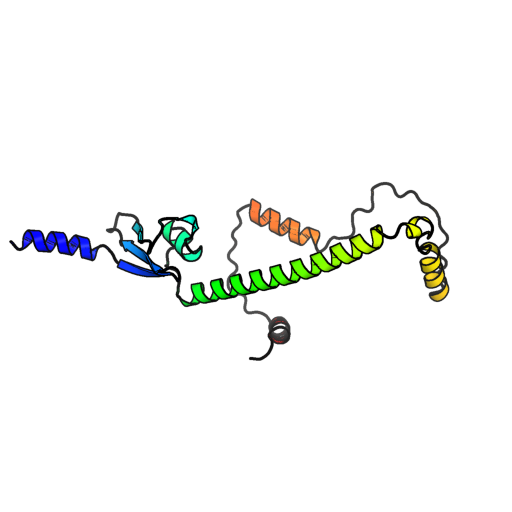ET A C 1
ATOM 718 O O . MET A 1 86 ? 5.695 -0.023 -19.598 1.00 97.00 86 MET A O 1
ATOM 722 N N . LYS A 1 87 ? 5.194 1.550 -18.072 1.00 96.38 87 LYS A N 1
ATOM 723 C CA . LYS A 1 87 ? 6.191 2.524 -18.540 1.00 96.38 87 LYS A CA 1
ATOM 724 C C . LYS A 1 87 ? 7.617 2.003 -18.369 1.00 96.38 87 LYS A C 1
ATOM 726 O O . LYS A 1 87 ? 8.407 2.114 -19.300 1.00 96.38 87 LYS A O 1
ATOM 731 N N . ALA A 1 88 ? 7.925 1.387 -17.229 1.00 97.44 88 ALA A N 1
ATOM 732 C CA . ALA A 1 88 ? 9.228 0.777 -16.978 1.00 97.44 88 ALA A CA 1
ATOM 733 C C . ALA A 1 88 ? 9.541 -0.329 -17.998 1.00 97.44 88 ALA A C 1
ATOM 735 O O . ALA A 1 88 ? 10.617 -0.330 -18.587 1.00 97.44 88 ALA A O 1
ATOM 736 N N . ALA A 1 89 ? 8.571 -1.199 -18.293 1.00 96.69 89 ALA A N 1
ATOM 737 C CA . ALA A 1 89 ? 8.734 -2.245 -19.301 1.00 96.69 89 ALA A CA 1
ATOM 738 C C . ALA A 1 89 ? 8.918 -1.688 -20.727 1.00 96.69 89 ALA A C 1
ATOM 740 O O . ALA A 1 89 ? 9.604 -2.296 -21.547 1.00 96.69 89 ALA A O 1
ATOM 741 N N . MET A 1 90 ? 8.305 -0.544 -21.054 1.00 96.12 90 MET A N 1
ATOM 742 C CA . MET A 1 90 ? 8.541 0.122 -22.341 1.00 96.12 90 MET A CA 1
ATOM 743 C C . MET A 1 90 ? 9.960 0.688 -22.432 1.00 96.12 90 MET A C 1
ATOM 745 O O . MET A 1 90 ? 10.629 0.472 -23.441 1.00 96.12 90 MET A O 1
ATOM 749 N N . LEU A 1 91 ? 10.420 1.361 -21.374 1.00 94.06 91 LEU A N 1
ATOM 750 C CA . LEU A 1 91 ? 11.771 1.919 -21.300 1.00 94.06 91 LEU A CA 1
ATOM 751 C C . LEU A 1 91 ? 12.835 0.827 -21.396 1.00 94.06 91 LEU A C 1
ATOM 753 O O . LEU A 1 91 ? 13.789 0.973 -22.148 1.00 94.06 91 LEU A O 1
ATOM 757 N N . GLU A 1 92 ? 12.640 -0.296 -20.710 1.00 95.69 92 GLU A N 1
ATOM 758 C CA . GLU A 1 92 ? 13.557 -1.434 -20.767 1.00 95.69 92 GLU A CA 1
ATOM 759 C C . GLU A 1 92 ? 13.701 -1.984 -22.196 1.00 95.69 92 GLU A C 1
ATOM 761 O O . GLU A 1 92 ? 14.817 -2.188 -22.672 1.00 95.69 92 GLU A O 1
ATOM 766 N N . LYS A 1 93 ? 12.591 -2.121 -22.934 1.00 95.88 93 LYS A N 1
ATOM 767 C CA . LYS A 1 93 ? 12.614 -2.541 -24.348 1.00 95.88 93 LYS A CA 1
ATOM 768 C C . LYS A 1 93 ? 13.312 -1.529 -25.252 1.00 95.88 93 LYS A C 1
ATOM 770 O O . LYS A 1 93 ? 13.981 -1.905 -26.215 1.00 95.88 93 LYS A O 1
ATOM 775 N N . GLU A 1 94 ? 13.122 -0.238 -25.003 1.00 92.88 94 GLU A N 1
ATOM 776 C CA . GLU A 1 94 ? 13.801 0.812 -25.761 1.00 92.88 94 GLU A CA 1
ATOM 777 C C . GLU A 1 94 ? 15.304 0.831 -25.469 1.00 92.88 94 GLU A C 1
ATOM 779 O O . GLU A 1 94 ? 16.118 0.909 -26.396 1.00 92.88 94 GLU A O 1
ATOM 784 N N . GLU A 1 95 ? 15.679 0.688 -24.199 1.00 92.44 95 GLU A N 1
ATOM 785 C CA . GLU A 1 95 ? 17.064 0.551 -23.777 1.00 92.44 95 GLU A CA 1
ATOM 786 C C . GLU A 1 95 ? 17.721 -0.675 -24.391 1.00 92.44 95 GLU A C 1
ATOM 788 O O . GLU A 1 95 ? 18.845 -0.568 -24.872 1.00 92.44 95 GLU A O 1
ATOM 793 N N . GLU A 1 96 ? 17.039 -1.816 -24.424 1.00 93.06 96 GLU A N 1
ATOM 794 C CA . GLU A 1 96 ? 17.538 -3.037 -25.045 1.00 93.06 96 GLU A CA 1
ATOM 795 C C . GLU A 1 96 ? 17.789 -2.829 -26.542 1.00 93.06 96 GLU A C 1
ATOM 797 O O . GLU A 1 96 ? 18.874 -3.141 -27.032 1.00 93.06 96 GLU A O 1
ATOM 802 N N . LYS A 1 97 ? 16.864 -2.180 -27.262 1.00 92.94 97 LYS A N 1
ATOM 803 C CA . LYS A 1 97 ? 17.076 -1.801 -28.670 1.00 92.94 97 LYS A CA 1
ATOM 804 C C . LYS A 1 97 ? 18.252 -0.844 -28.839 1.00 92.94 97 LYS A C 1
ATOM 806 O O . LYS A 1 97 ? 19.021 -0.983 -29.788 1.00 92.94 97 LYS A O 1
ATOM 811 N N . ARG A 1 98 ? 18.412 0.138 -27.945 1.00 88.00 98 ARG A N 1
ATOM 812 C CA . ARG A 1 98 ? 19.547 1.073 -27.972 1.00 88.00 98 ARG A CA 1
ATOM 813 C C . ARG A 1 98 ? 20.865 0.344 -27.716 1.00 88.00 98 ARG A C 1
ATOM 815 O O . ARG A 1 98 ? 21.835 0.593 -28.425 1.00 88.00 98 ARG A O 1
ATOM 822 N N . ARG A 1 99 ? 20.893 -0.559 -26.734 1.00 88.44 99 ARG A N 1
ATOM 823 C CA . ARG A 1 99 ? 22.051 -1.396 -26.399 1.00 88.44 99 ARG A CA 1
ATOM 824 C C . ARG A 1 99 ? 22.395 -2.331 -27.554 1.00 88.44 99 ARG A C 1
ATOM 826 O O . ARG A 1 99 ? 23.566 -2.424 -27.891 1.00 88.44 99 ARG A O 1
ATOM 833 N N . PHE A 1 100 ? 21.400 -2.937 -28.202 1.00 87.38 100 PHE A N 1
ATOM 834 C CA . PHE A 1 100 ? 21.590 -3.762 -29.394 1.00 87.38 100 PHE A CA 1
ATOM 835 C C . PHE A 1 100 ? 22.183 -2.953 -30.551 1.00 87.38 100 PHE A C 1
ATOM 837 O O . PHE A 1 100 ? 23.226 -3.339 -31.061 1.00 87.38 100 PHE A O 1
ATOM 844 N N . ARG A 1 101 ? 21.601 -1.790 -30.897 1.00 83.31 101 ARG A N 1
ATOM 845 C CA . ARG A 1 101 ? 22.150 -0.890 -31.933 1.00 83.31 101 ARG A CA 1
ATOM 846 C C . ARG A 1 101 ? 23.586 -0.467 -31.631 1.00 83.31 101 ARG A C 1
ATOM 848 O O . ARG A 1 101 ? 24.424 -0.434 -32.519 1.00 83.31 101 ARG A O 1
ATOM 855 N N . HIS A 1 102 ? 23.883 -0.130 -30.378 1.00 72.19 102 HIS A N 1
ATOM 856 C CA . HIS A 1 102 ? 25.237 0.258 -29.990 1.00 72.19 102 HIS A CA 1
ATOM 857 C C . HIS A 1 102 ? 26.207 -0.934 -30.026 1.00 72.19 102 HIS A C 1
ATOM 859 O O . HIS A 1 102 ? 27.378 -0.764 -30.360 1.00 72.19 102 HIS A O 1
ATOM 865 N N . LYS A 1 103 ? 25.746 -2.132 -29.659 1.00 79.44 103 LYS A N 1
ATOM 866 C CA . LYS A 1 103 ? 26.552 -3.350 -29.715 1.00 79.44 103 LYS A CA 1
ATOM 867 C C . LYS A 1 103 ? 26.858 -3.735 -31.162 1.00 79.44 103 LYS A C 1
ATOM 869 O O . LYS A 1 103 ? 28.023 -3.941 -31.464 1.00 79.44 103 LYS A O 1
ATOM 874 N N . SER A 1 104 ? 25.863 -3.713 -32.052 1.00 76.19 104 SER A N 1
ATOM 875 C CA . SER A 1 104 ? 26.072 -3.976 -33.479 1.00 76.19 104 SER A CA 1
ATOM 876 C C . SER A 1 104 ? 27.041 -2.971 -34.108 1.00 76.19 104 SER A C 1
ATOM 878 O O . SER A 1 104 ? 27.942 -3.381 -34.816 1.00 76.19 104 SER A O 1
ATOM 880 N N . LEU A 1 105 ? 26.946 -1.678 -33.762 1.00 69.81 105 LEU A N 1
ATOM 881 C CA . LEU A 1 105 ? 27.891 -0.649 -34.234 1.00 69.81 105 LEU A CA 1
ATOM 882 C C . LEU A 1 105 ? 29.338 -0.836 -33.734 1.00 69.81 105 LEU A C 1
ATOM 884 O O . LEU A 1 105 ? 30.249 -0.253 -34.307 1.00 69.81 105 LEU A O 1
ATOM 888 N N . ARG A 1 106 ? 29.563 -1.572 -32.636 1.00 62.47 106 ARG A N 1
ATOM 889 C CA . ARG A 1 106 ? 30.911 -1.865 -32.106 1.00 62.47 106 ARG A CA 1
ATOM 890 C C . ARG A 1 106 ? 31.486 -3.182 -32.624 1.00 62.47 106 ARG A C 1
ATOM 892 O O . ARG A 1 106 ? 32.688 -3.383 -32.516 1.00 62.47 106 ARG A O 1
ATOM 899 N N . GLU A 1 107 ? 30.638 -4.083 -33.109 1.00 59.81 107 GLU A N 1
ATOM 900 C CA . GLU A 1 107 ? 31.032 -5.402 -33.615 1.00 59.81 107 GLU A CA 1
ATOM 901 C C . GLU A 1 107 ? 31.378 -5.389 -35.114 1.00 59.81 107 GLU A C 1
ATOM 903 O O . GLU A 1 107 ? 31.701 -6.444 -35.645 1.00 59.81 107 GLU A O 1
ATOM 908 N N . ASP A 1 108 ? 31.369 -4.225 -35.776 1.00 55.09 108 ASP A N 1
ATOM 909 C CA . ASP A 1 108 ? 31.881 -4.042 -37.139 1.00 55.09 108 ASP A CA 1
ATOM 910 C C . ASP A 1 108 ? 33.404 -3.758 -37.100 1.00 55.09 108 ASP A C 1
ATOM 912 O O . ASP A 1 108 ? 33.804 -2.608 -36.892 1.00 55.09 108 ASP A O 1
ATOM 916 N N . PRO A 1 109 ? 34.288 -4.759 -37.308 1.00 56.62 109 PRO A N 1
ATOM 917 C CA . PRO A 1 109 ? 35.746 -4.573 -37.277 1.00 56.62 109 PRO A CA 1
ATOM 918 C C . PRO A 1 109 ? 36.283 -3.664 -38.398 1.00 56.62 109 PRO A C 1
ATOM 920 O O . PRO A 1 109 ? 37.421 -3.211 -38.322 1.00 56.62 109 PRO A O 1
ATOM 923 N N . ASP A 1 110 ? 35.478 -3.369 -39.425 1.00 56.12 110 ASP A N 1
ATOM 924 C CA . ASP A 1 110 ? 35.844 -2.491 -40.549 1.00 56.12 110 ASP A CA 1
ATOM 925 C C . ASP A 1 110 ? 35.652 -0.984 -40.251 1.00 56.12 110 ASP A C 1
ATOM 927 O O . ASP A 1 110 ? 36.068 -0.135 -41.044 1.00 56.12 110 ASP A O 1
ATOM 931 N N . LEU A 1 111 ? 35.051 -0.611 -39.108 1.00 55.34 111 LEU A N 1
ATOM 932 C CA . LEU A 1 111 ? 34.851 0.798 -38.725 1.00 55.34 111 LEU A CA 1
ATOM 933 C C . LEU A 1 111 ? 36.089 1.461 -38.095 1.00 55.34 111 LEU A C 1
ATOM 935 O O . LEU A 1 111 ? 36.121 2.688 -38.001 1.00 55.34 111 LEU A O 1
ATOM 939 N N . ASP A 1 112 ? 37.135 0.704 -37.750 1.00 53.66 112 ASP A N 1
ATOM 940 C CA . ASP A 1 112 ? 38.397 1.261 -37.231 1.00 53.66 112 ASP A CA 1
ATOM 941 C C . ASP A 1 112 ? 39.174 2.076 -38.292 1.00 53.66 112 ASP A C 1
ATOM 943 O O . ASP A 1 112 ? 40.044 2.884 -37.956 1.00 53.66 112 ASP A O 1
ATOM 947 N N . ALA A 1 113 ? 38.835 1.926 -39.581 1.00 57.84 113 ALA A N 1
ATOM 948 C CA . ALA A 1 113 ? 39.450 2.662 -40.690 1.00 57.84 113 ALA A CA 1
ATOM 949 C C . ALA A 1 113 ? 38.642 3.888 -41.161 1.00 57.84 113 ALA A C 1
ATOM 951 O O . ALA A 1 113 ? 39.174 4.739 -41.885 1.00 57.84 113 ALA A O 1
ATOM 952 N N . VAL A 1 114 ? 37.376 4.026 -40.753 1.00 59.56 114 VAL A N 1
ATOM 953 C CA . VAL A 1 114 ? 36.540 5.170 -41.138 1.00 59.56 114 VAL A CA 1
ATOM 954 C C . VAL A 1 114 ? 36.653 6.229 -40.053 1.00 59.56 114 VAL A C 1
ATOM 956 O O . VAL A 1 114 ? 35.906 6.234 -39.076 1.00 59.56 114 VAL A O 1
ATOM 959 N N . LYS A 1 115 ? 37.604 7.156 -40.234 1.00 59.25 115 LYS A N 1
ATOM 960 C CA . LYS A 1 115 ? 37.663 8.388 -39.436 1.00 59.25 115 LYS A CA 1
ATOM 961 C C . LYS A 1 115 ? 36.248 8.986 -39.393 1.00 59.25 115 LYS A C 1
ATOM 963 O O . LYS A 1 115 ? 35.685 9.203 -40.473 1.00 59.25 115 LYS A O 1
ATOM 968 N N . PRO A 1 116 ? 35.671 9.228 -38.198 1.00 63.72 116 PRO A N 1
ATOM 969 C CA . PRO A 1 116 ? 34.369 9.866 -38.067 1.00 63.72 116 PRO A CA 1
ATOM 970 C C . PRO A 1 116 ? 34.316 11.082 -38.993 1.00 63.72 116 PRO A C 1
ATOM 972 O O . PRO A 1 116 ? 35.339 11.770 -39.095 1.00 63.72 116 PRO A O 1
ATOM 975 N N . PRO A 1 117 ? 33.192 11.341 -39.690 1.00 67.81 117 PRO A N 1
ATOM 976 C CA . PRO A 1 117 ? 33.078 12.500 -40.562 1.00 67.81 117 PRO A CA 1
ATOM 977 C C . PRO A 1 117 ? 33.602 13.717 -39.807 1.00 67.81 117 PRO A C 1
ATOM 979 O O . PRO A 1 117 ? 33.113 14.011 -38.719 1.00 67.81 117 PRO A O 1
ATOM 982 N N . GLU A 1 118 ? 34.658 14.340 -40.335 1.00 72.88 118 GLU A N 1
ATOM 983 C CA . GLU A 1 118 ? 35.324 15.482 -39.710 1.00 72.88 118 GLU A CA 1
ATOM 984 C C . GLU A 1 118 ? 34.256 16.522 -39.356 1.00 72.88 118 GLU A C 1
ATOM 986 O O . GLU A 1 118 ? 33.765 17.239 -40.230 1.00 72.88 118 GLU A O 1
ATOM 991 N N . MET A 1 119 ? 33.877 16.594 -38.076 1.00 67.81 119 MET A N 1
ATOM 992 C CA . MET A 1 119 ? 32.873 17.540 -37.574 1.00 67.81 119 MET A CA 1
ATOM 993 C C . MET A 1 119 ? 33.286 18.979 -37.903 1.00 67.81 119 MET A C 1
ATOM 995 O O . MET A 1 119 ? 32.438 19.841 -38.109 1.00 67.81 119 MET A O 1
ATOM 999 N N . SER A 1 120 ? 34.596 19.199 -38.046 1.00 66.62 120 SER A N 1
ATOM 1000 C CA . SER A 1 120 ? 35.219 20.412 -38.568 1.00 66.62 120 SER A CA 1
ATOM 1001 C C . SER A 1 120 ? 34.671 20.824 -39.938 1.00 66.62 120 SER A C 1
ATOM 1003 O O . SER A 1 120 ? 34.303 21.978 -40.129 1.00 66.62 120 SER A O 1
ATOM 1005 N N . LYS A 1 121 ? 34.512 19.886 -40.880 1.00 71.31 121 LYS A N 1
ATOM 1006 C CA . LYS A 1 121 ? 33.990 20.182 -42.223 1.00 71.31 121 LYS A CA 1
ATOM 1007 C C . LYS A 1 121 ? 32.509 20.537 -42.199 1.00 71.31 121 LYS A C 1
ATOM 1009 O O . LYS A 1 121 ? 32.093 21.410 -42.950 1.00 71.31 121 LYS A O 1
ATOM 1014 N N . PHE A 1 122 ? 31.728 19.902 -41.322 1.00 76.00 122 PHE A N 1
ATOM 1015 C CA . PHE A 1 122 ? 30.321 20.256 -41.129 1.00 76.00 122 PHE A CA 1
ATOM 1016 C C . PHE A 1 122 ? 30.187 21.660 -40.527 1.00 76.00 122 PHE A C 1
ATOM 1018 O O . PHE A 1 122 ? 29.458 22.485 -41.067 1.00 76.00 122 PHE A O 1
ATOM 1025 N N . VAL A 1 123 ? 30.960 21.968 -39.480 1.00 77.19 123 VAL A N 1
ATOM 1026 C CA . VAL A 1 123 ? 31.019 23.311 -38.878 1.00 77.19 123 VAL A CA 1
ATOM 1027 C C . VAL A 1 123 ? 31.464 24.351 -39.908 1.00 77.19 123 VAL A C 1
ATOM 1029 O O . VAL A 1 123 ? 30.847 25.405 -40.014 1.00 77.19 123 VAL A O 1
ATOM 1032 N N . GLN A 1 124 ? 32.475 24.041 -40.719 1.00 74.94 124 GLN A N 1
ATOM 1033 C CA . GLN A 1 124 ? 32.971 24.928 -41.768 1.00 74.94 124 GLN A CA 1
ATOM 1034 C C . GLN A 1 124 ? 31.935 25.153 -42.876 1.00 74.94 124 GLN A C 1
ATOM 1036 O O . GLN A 1 124 ? 31.810 26.267 -43.373 1.00 74.94 124 GLN A O 1
ATOM 1041 N N . GLN A 1 125 ? 31.176 24.125 -43.255 1.00 75.31 125 GLN A N 1
ATOM 1042 C CA . GLN A 1 125 ? 30.149 24.223 -44.289 1.00 75.31 125 GLN A CA 1
ATOM 1043 C C . GLN A 1 125 ? 28.916 24.999 -43.805 1.00 75.31 125 GLN A C 1
ATOM 1045 O O . GLN A 1 125 ? 28.379 25.804 -44.562 1.00 75.31 125 GLN A O 1
ATOM 1050 N N . VAL A 1 126 ? 28.509 24.821 -42.544 1.00 73.19 126 VAL A N 1
ATOM 1051 C CA . VAL A 1 126 ? 27.446 25.619 -41.906 1.00 73.19 126 VAL A CA 1
ATOM 1052 C C . VAL A 1 126 ? 27.895 27.076 -41.747 1.00 73.19 126 VAL A C 1
ATOM 1054 O O . VAL A 1 126 ? 27.166 27.981 -42.140 1.00 73.19 126 VAL A O 1
ATOM 1057 N N . ALA A 1 127 ? 29.131 27.314 -41.300 1.00 72.69 127 ALA A N 1
ATOM 1058 C CA . ALA A 1 127 ? 29.708 28.656 -41.204 1.00 72.69 127 ALA A CA 1
ATOM 1059 C C . ALA A 1 127 ? 29.827 29.354 -42.574 1.00 72.69 127 ALA A C 1
ATOM 1061 O O . ALA A 1 127 ? 29.548 30.546 -42.695 1.00 72.69 127 ALA A O 1
ATOM 1062 N N . ALA A 1 128 ? 30.186 28.607 -43.624 1.00 65.81 128 ALA A N 1
ATOM 1063 C CA . ALA A 1 128 ? 30.249 29.114 -44.994 1.00 65.81 128 ALA A CA 1
ATOM 1064 C C . ALA A 1 128 ? 28.862 29.440 -45.577 1.00 65.81 128 ALA A C 1
ATOM 1066 O O . ALA A 1 128 ? 28.744 30.372 -46.369 1.00 65.81 128 ALA A O 1
ATOM 1067 N N . LEU A 1 129 ? 27.819 28.701 -45.183 1.00 64.00 129 LEU A N 1
ATOM 1068 C CA . LEU A 1 129 ? 26.431 28.968 -45.577 1.00 64.00 129 LEU A CA 1
ATOM 1069 C C . LEU A 1 129 ? 25.827 30.165 -44.826 1.00 64.00 129 LEU A C 1
ATOM 1071 O O . LEU A 1 129 ? 25.022 30.892 -45.401 1.00 64.00 129 LEU A O 1
ATOM 1075 N N . GLU A 1 130 ? 26.234 30.394 -43.577 1.00 63.91 130 GLU A N 1
ATOM 1076 C CA . GLU A 1 130 ? 25.750 31.502 -42.739 1.00 63.91 130 GLU A CA 1
ATOM 1077 C C . GLU A 1 130 ? 26.599 32.784 -42.851 1.00 63.91 130 GLU A C 1
ATOM 1079 O O . GLU A 1 130 ? 26.296 33.788 -42.209 1.00 63.91 130 GLU A O 1
ATOM 1084 N N . GLY A 1 131 ? 27.641 32.794 -43.692 1.00 57.53 131 GLY A N 1
ATOM 1085 C CA . GLY A 1 131 ? 28.459 33.984 -43.963 1.00 57.53 131 GLY A CA 1
ATOM 1086 C C . GLY A 1 131 ? 29.297 34.471 -42.773 1.00 57.53 131 GLY A C 1
ATOM 1087 O O . GLY A 1 131 ? 29.769 35.607 -42.781 1.00 57.53 131 GLY A O 1
ATOM 1088 N N . LEU A 1 132 ? 29.497 33.630 -41.756 1.00 57.53 132 LEU A N 1
ATOM 1089 C CA . LEU A 1 132 ? 30.270 33.948 -40.556 1.00 57.53 132 LEU A CA 1
ATOM 1090 C C . LEU A 1 132 ? 31.663 33.313 -40.654 1.00 57.53 132 LEU A C 1
ATOM 1092 O O . LEU A 1 132 ? 31.810 32.093 -40.604 1.00 57.53 132 LEU A O 1
ATOM 1096 N N . SER A 1 133 ? 32.711 34.134 -40.781 1.00 51.06 133 SER A N 1
ATOM 1097 C CA . SER A 1 133 ? 34.096 33.661 -40.704 1.00 51.06 133 SER A CA 1
ATOM 1098 C C . SER A 1 133 ? 34.507 33.452 -39.242 1.00 51.06 133 SER A C 1
ATOM 1100 O O . SER A 1 133 ? 34.629 34.397 -38.468 1.00 51.06 133 SER A O 1
ATOM 1102 N N . PHE A 1 134 ? 34.751 32.200 -38.850 1.00 47.41 134 PHE A N 1
ATOM 1103 C CA . PHE A 1 134 ? 35.356 31.883 -37.556 1.00 47.41 134 PHE A CA 1
ATOM 1104 C C . PHE A 1 134 ? 36.868 31.685 -37.738 1.00 47.41 134 PHE A C 1
ATOM 1106 O O . PHE A 1 134 ? 37.324 30.616 -38.143 1.00 47.41 134 PHE A O 1
ATOM 1113 N N . SER A 1 135 ? 37.657 32.735 -37.492 1.00 42.53 135 SER A N 1
ATOM 1114 C CA . SER A 1 135 ? 39.117 32.641 -37.390 1.00 42.53 135 SER A CA 1
ATOM 1115 C C . SER A 1 135 ? 39.482 32.019 -36.043 1.00 42.53 135 SER A C 1
ATOM 1117 O O . SER A 1 135 ? 39.275 32.636 -34.998 1.00 42.53 135 SER A O 1
ATOM 1119 N N . GLY A 1 136 ? 39.997 30.790 -36.067 1.00 42.84 136 GLY A N 1
ATOM 1120 C CA . GLY A 1 136 ? 40.434 30.079 -34.872 1.00 42.84 136 GLY A CA 1
ATOM 1121 C C . GLY A 1 136 ? 41.644 30.744 -34.218 1.00 42.84 136 GLY A C 1
ATOM 1122 O O . GLY A 1 136 ? 42.768 30.574 -34.678 1.00 42.84 136 GLY A O 1
ATOM 1123 N N . GLU A 1 137 ? 41.415 31.456 -33.115 1.00 37.59 137 GLU A N 1
ATOM 1124 C CA . GLU A 1 137 ? 42.388 31.525 -32.026 1.00 37.59 137 GLU A CA 1
ATOM 1125 C C . GLU A 1 137 ? 42.110 30.346 -31.092 1.00 37.59 137 GLU A C 1
ATOM 1127 O O . GLU A 1 137 ? 41.086 30.300 -30.406 1.00 37.59 137 GLU A O 1
ATOM 1132 N N . GLU A 1 138 ? 43.027 29.383 -31.060 1.00 49.12 138 GLU A N 1
ATOM 1133 C CA . GLU A 1 138 ? 43.066 28.347 -30.035 1.00 49.12 138 GLU A CA 1
ATOM 1134 C C . GLU A 1 138 ? 43.490 28.999 -28.709 1.00 49.12 138 GLU A C 1
ATOM 1136 O O . GLU A 1 138 ? 44.664 29.062 -28.353 1.00 49.12 138 GLU A O 1
ATOM 1141 N N . LYS A 1 139 ? 42.522 29.561 -27.979 1.00 40.19 139 LYS A N 1
ATOM 1142 C CA . LYS A 1 139 ? 42.699 29.881 -26.562 1.00 40.19 139 LYS A CA 1
ATOM 1143 C C . LYS A 1 139 ? 42.416 28.611 -25.779 1.00 40.19 139 LYS A C 1
ATOM 1145 O O . LYS A 1 139 ? 41.267 28.182 -25.689 1.00 40.19 139 LYS A O 1
ATOM 1150 N N . THR A 1 140 ? 43.460 28.028 -25.194 1.00 42.72 140 THR A N 1
ATOM 1151 C CA . THR A 1 140 ? 43.320 27.071 -24.095 1.00 42.72 140 THR A CA 1
ATOM 1152 C C . THR A 1 140 ? 42.552 27.770 -22.975 1.00 42.72 140 THR A C 1
ATOM 1154 O O . THR A 1 140 ? 43.120 28.566 -22.225 1.00 42.72 140 THR A O 1
ATOM 1157 N N . LEU A 1 141 ? 41.239 27.542 -22.912 1.00 34.88 141 LEU A N 1
ATOM 1158 C CA . LEU A 1 141 ? 40.398 28.072 -21.851 1.00 34.88 141 LEU A CA 1
ATOM 1159 C C . LEU A 1 141 ? 40.663 27.244 -20.592 1.00 34.88 141 LEU A C 1
ATOM 1161 O O . LEU A 1 141 ? 40.157 26.137 -20.423 1.00 34.88 141 LEU A O 1
ATOM 1165 N N . THR A 1 142 ? 41.498 27.805 -19.727 1.00 39.94 142 THR A N 1
ATOM 1166 C CA . THR A 1 142 ? 41.522 27.538 -18.292 1.00 39.94 142 THR A CA 1
ATOM 1167 C C . THR A 1 142 ? 40.096 27.502 -17.738 1.00 39.94 142 THR A C 1
ATOM 1169 O O . THR A 1 142 ? 39.335 28.428 -18.002 1.00 39.94 142 THR A O 1
ATOM 1172 N N . GLU A 1 143 ? 39.771 26.419 -17.028 1.00 49.22 143 GLU A N 1
ATOM 1173 C CA . GLU A 1 143 ? 38.854 26.198 -15.883 1.00 49.22 143 GLU A CA 1
ATOM 1174 C C . GLU A 1 143 ? 37.629 27.094 -15.558 1.00 49.22 143 GLU A C 1
ATOM 1176 O O . GLU A 1 143 ? 36.887 26.751 -14.643 1.00 49.22 143 GLU A O 1
ATOM 1181 N N . ASP A 1 144 ? 37.294 28.151 -16.296 1.00 43.19 144 ASP A N 1
ATOM 1182 C CA . ASP A 1 144 ? 36.322 29.161 -15.847 1.00 43.19 144 ASP A CA 1
ATOM 1183 C C . ASP A 1 144 ? 34.955 29.144 -16.555 1.00 43.19 144 ASP A C 1
ATOM 1185 O O . ASP A 1 144 ? 34.086 29.958 -16.235 1.00 43.19 144 ASP A O 1
ATOM 1189 N N . ARG A 1 145 ? 34.671 28.188 -17.454 1.00 40.66 145 ARG A N 1
ATOM 1190 C CA . ARG A 1 145 ? 33.356 28.099 -18.132 1.00 40.66 145 ARG A CA 1
ATOM 1191 C C . ARG A 1 145 ? 32.479 26.928 -17.676 1.00 40.66 145 ARG A C 1
ATOM 1193 O O . ARG A 1 145 ? 31.907 26.214 -18.488 1.00 40.66 145 ARG A O 1
ATOM 1200 N N . VAL A 1 146 ? 32.329 26.770 -16.360 1.00 43.34 146 VAL A N 1
ATOM 1201 C CA . VAL A 1 146 ? 31.296 25.909 -15.731 1.00 43.34 146 VAL A CA 1
ATOM 1202 C C . VAL A 1 146 ? 30.000 26.687 -15.427 1.00 43.34 146 VAL A C 1
ATOM 1204 O O . VAL A 1 146 ? 29.016 26.130 -14.955 1.00 43.34 146 VAL A O 1
ATOM 1207 N N . LYS A 1 147 ? 29.928 27.985 -15.727 1.00 53.56 147 LYS A N 1
ATOM 1208 C CA . LYS A 1 147 ? 28.736 28.795 -15.439 1.00 53.56 147 LYS A CA 1
ATOM 1209 C C . LYS A 1 147 ? 27.958 29.106 -16.706 1.00 53.56 147 LYS A C 1
ATO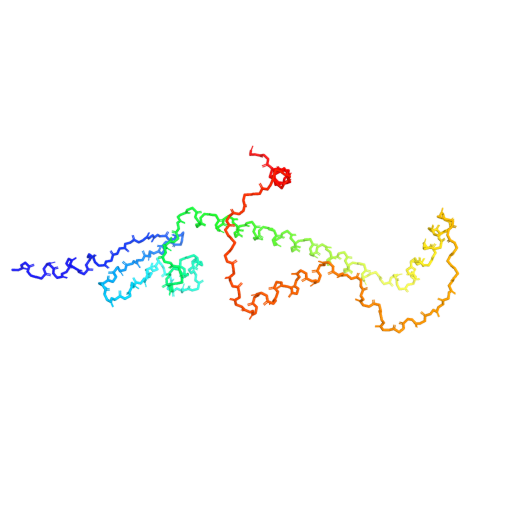M 1211 O O . LYS A 1 147 ? 28.136 30.181 -17.252 1.00 53.56 147 LYS A O 1
ATOM 1216 N N . GLU A 1 148 ? 27.106 28.182 -17.149 1.00 51.81 148 GLU A N 1
ATOM 1217 C CA . GLU A 1 148 ? 25.940 28.504 -17.993 1.00 51.81 148 GLU A CA 1
ATOM 1218 C C . GLU A 1 148 ? 24.972 27.309 -18.123 1.00 51.81 148 GLU A C 1
ATOM 1220 O O . GLU A 1 148 ? 24.584 26.901 -19.210 1.00 51.81 148 GLU A O 1
ATOM 1225 N N . VAL A 1 149 ? 24.518 26.761 -16.988 1.00 52.00 149 VAL A N 1
ATOM 1226 C CA . VAL A 1 149 ? 23.198 26.100 -16.915 1.00 52.00 149 VAL A CA 1
ATOM 1227 C C . VAL A 1 149 ? 22.470 26.557 -15.638 1.00 52.00 149 VAL A C 1
ATOM 1229 O O . VA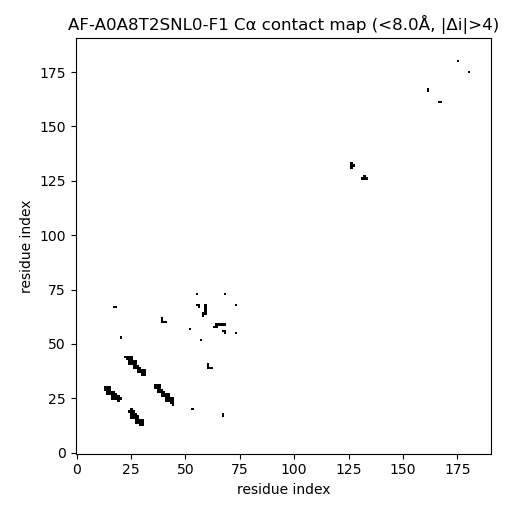L A 1 149 ? 22.260 25.768 -14.721 1.00 52.00 149 VAL A O 1
ATOM 1232 N N . PRO A 1 150 ? 22.093 27.845 -15.501 1.00 49.72 150 PRO A N 1
ATOM 1233 C CA . PRO A 1 150 ? 21.675 28.367 -14.198 1.00 49.72 150 PRO A CA 1
ATOM 1234 C C . PRO A 1 150 ? 20.262 27.915 -13.796 1.00 49.72 150 PRO A C 1
ATOM 1236 O O . PRO A 1 150 ? 19.951 27.824 -12.617 1.00 49.72 150 PRO A O 1
ATOM 1239 N N . ALA A 1 151 ? 19.387 27.601 -14.758 1.00 50.72 151 ALA A N 1
ATOM 1240 C CA . ALA A 1 151 ? 17.950 27.522 -14.480 1.00 50.72 151 ALA A CA 1
ATOM 1241 C C . ALA A 1 151 ? 17.451 26.154 -13.973 1.00 50.72 151 ALA A C 1
ATOM 1243 O O . ALA A 1 151 ? 16.459 26.094 -13.250 1.00 50.72 151 ALA A O 1
ATOM 1244 N N . LEU A 1 152 ? 18.108 25.049 -14.339 1.00 45.62 152 LEU A N 1
ATOM 1245 C CA . LEU A 1 152 ? 17.657 23.700 -13.957 1.00 45.62 152 LEU A CA 1
ATOM 1246 C C . LEU A 1 152 ? 18.381 23.176 -12.711 1.00 45.62 152 LEU A C 1
ATOM 1248 O O . LEU A 1 152 ? 17.785 22.464 -11.903 1.00 45.62 152 LEU A O 1
ATOM 1252 N N . GLU A 1 153 ? 19.631 23.580 -12.505 1.00 55.00 153 GLU A N 1
ATOM 1253 C CA . GLU A 1 153 ? 20.455 23.134 -11.379 1.00 55.00 153 GLU A CA 1
ATOM 1254 C C . GLU A 1 153 ? 20.104 23.854 -10.069 1.00 55.00 153 GLU A C 1
ATOM 1256 O O . GLU A 1 153 ? 20.132 23.247 -8.997 1.00 55.00 153 GLU A O 1
ATOM 1261 N N . GLU A 1 154 ? 19.671 25.116 -10.146 1.00 55.06 154 GLU A N 1
ATOM 1262 C CA . GLU A 1 154 ? 19.148 25.847 -8.988 1.00 55.06 154 GLU A CA 1
ATOM 1263 C C . GLU A 1 154 ? 17.832 25.250 -8.484 1.00 55.06 154 GLU A C 1
ATOM 1265 O O . GLU A 1 154 ? 17.657 25.140 -7.274 1.00 55.06 154 GLU A O 1
ATOM 1270 N N . SER A 1 155 ? 16.955 24.781 -9.383 1.00 52.44 155 SER A N 1
ATOM 1271 C CA . SER A 1 155 ? 15.685 24.143 -9.001 1.00 52.44 155 SER A CA 1
ATOM 1272 C C . SER A 1 155 ? 15.881 22.827 -8.240 1.00 52.44 155 SER A C 1
ATOM 1274 O O . SER A 1 155 ? 15.147 22.531 -7.300 1.00 52.44 155 SER A O 1
ATOM 1276 N N . ASN A 1 156 ? 16.919 22.064 -8.592 1.00 50.09 156 ASN A N 1
ATOM 1277 C CA . ASN A 1 156 ? 17.243 20.812 -7.913 1.00 50.09 156 ASN A CA 1
ATOM 1278 C C . ASN A 1 156 ? 18.005 21.064 -6.600 1.00 50.09 156 ASN A C 1
ATOM 1280 O O . ASN A 1 156 ? 17.741 20.405 -5.598 1.00 50.09 156 ASN A O 1
ATOM 1284 N N . ARG A 1 157 ? 18.870 22.090 -6.543 1.00 55.25 157 ARG A N 1
ATOM 1285 C CA . ARG A 1 157 ? 19.535 22.508 -5.294 1.00 55.25 157 ARG A CA 1
ATOM 1286 C C . ARG A 1 157 ? 18.585 23.093 -4.254 1.00 55.25 157 ARG A C 1
ATOM 1288 O O . ARG A 1 157 ? 18.865 22.969 -3.061 1.00 55.25 157 ARG A O 1
ATOM 1295 N N . THR A 1 158 ? 17.522 23.782 -4.666 1.00 57.22 158 THR A N 1
ATOM 1296 C CA . THR A 1 158 ? 16.511 24.304 -3.734 1.00 57.22 158 THR A CA 1
ATOM 1297 C C . THR A 1 158 ? 15.653 23.173 -3.174 1.00 57.22 158 THR A C 1
ATOM 1299 O O . THR A 1 158 ? 15.474 23.113 -1.960 1.00 57.22 158 THR A O 1
ATOM 1302 N N . LEU A 1 159 ? 15.249 22.212 -4.014 1.00 52.25 159 LEU A N 1
ATOM 1303 C CA . LEU A 1 159 ? 14.532 21.002 -3.591 1.00 52.25 159 LEU A CA 1
ATOM 1304 C C . LEU A 1 159 ? 15.323 20.166 -2.568 1.00 52.25 159 LEU A C 1
ATOM 1306 O O . LEU A 1 159 ? 14.758 19.743 -1.558 1.00 52.25 159 LEU A O 1
ATOM 1310 N N . ASP A 1 160 ? 16.631 19.988 -2.770 1.00 53.38 160 ASP A N 1
ATOM 1311 C CA . ASP A 1 160 ? 17.476 19.222 -1.843 1.00 53.38 160 ASP A CA 1
ATOM 1312 C C . ASP A 1 160 ? 17.689 19.934 -0.493 1.00 53.38 160 ASP A C 1
ATOM 1314 O O . ASP A 1 160 ? 17.736 19.293 0.562 1.00 53.38 160 ASP A O 1
ATOM 1318 N N . LYS A 1 161 ? 17.757 21.273 -0.491 1.00 55.66 161 LYS A N 1
ATOM 1319 C CA . LYS A 1 161 ? 17.869 22.078 0.740 1.00 55.66 161 LYS A CA 1
ATOM 1320 C C . LYS A 1 161 ? 16.567 22.130 1.541 1.00 55.66 161 LYS A C 1
ATOM 1322 O O . LYS A 1 161 ? 16.609 22.164 2.776 1.00 55.66 161 LYS A O 1
ATOM 1327 N N . ASP A 1 162 ? 15.421 22.103 0.873 1.00 54.72 162 ASP A N 1
ATOM 1328 C CA . ASP A 1 162 ? 14.114 22.063 1.533 1.00 54.72 162 ASP A CA 1
ATOM 1329 C C . ASP A 1 162 ? 13.837 20.679 2.147 1.00 54.72 162 ASP A C 1
ATOM 1331 O O . ASP A 1 162 ? 13.281 20.596 3.247 1.00 54.72 162 ASP A O 1
ATOM 1335 N N . LEU A 1 163 ? 14.334 19.599 1.525 1.00 51.75 163 LEU A N 1
ATOM 1336 C CA . LEU A 1 163 ? 14.312 18.248 2.101 1.00 51.75 163 LEU A CA 1
ATOM 1337 C C . LEU A 1 163 ? 15.208 18.111 3.345 1.00 51.75 163 LEU A C 1
ATOM 1339 O O . LEU A 1 163 ? 14.833 17.431 4.299 1.00 51.75 163 LEU A O 1
ATOM 1343 N N . GLN A 1 164 ? 16.382 18.750 3.354 1.00 52.91 164 GLN A N 1
ATOM 1344 C CA . GLN A 1 164 ? 17.343 18.652 4.463 1.00 52.91 164 GLN A CA 1
ATOM 1345 C C . GLN A 1 164 ? 17.040 19.595 5.638 1.00 52.91 164 GLN A C 1
ATOM 1347 O O . GLN A 1 164 ? 17.454 19.314 6.761 1.00 52.91 164 GLN A O 1
ATOM 1352 N N . SER A 1 165 ? 16.311 20.696 5.419 1.00 49.09 165 SER A N 1
ATOM 1353 C CA . SER A 1 165 ? 16.036 21.703 6.461 1.00 49.09 165 SER A CA 1
ATOM 1354 C C . SER A 1 165 ? 14.705 21.527 7.202 1.00 49.09 165 SER A C 1
ATOM 1356 O O . SER A 1 165 ? 14.387 22.328 8.082 1.00 49.09 165 SER A O 1
ATOM 1358 N N . GLY A 1 166 ? 13.918 20.491 6.890 1.00 46.75 166 GLY A N 1
ATOM 1359 C CA . GLY A 1 166 ? 12.678 20.188 7.615 1.00 46.75 166 GLY A CA 1
ATOM 1360 C C . GLY A 1 166 ? 11.603 21.281 7.524 1.00 46.75 166 GLY A C 1
ATOM 1361 O O . GLY A 1 166 ? 10.670 21.295 8.329 1.00 46.75 166 GLY A O 1
ATOM 1362 N N . LYS A 1 167 ? 11.693 22.198 6.551 1.00 47.72 167 LYS A N 1
ATOM 1363 C CA . LYS A 1 167 ? 10.667 23.217 6.300 1.00 47.72 167 LYS A CA 1
ATOM 1364 C C . LYS A 1 167 ? 9.529 22.632 5.468 1.00 47.72 167 LYS A C 1
ATOM 1366 O O . LYS A 1 167 ? 9.363 22.911 4.289 1.00 47.72 167 LYS A O 1
ATOM 1371 N N . SER A 1 168 ? 8.690 21.842 6.129 1.00 49.97 168 SER A N 1
ATOM 1372 C CA . SER A 1 168 ? 7.323 21.588 5.679 1.00 49.97 168 SER A CA 1
ATOM 1373 C C . SER A 1 168 ? 6.526 22.897 5.756 1.00 49.97 168 SER A C 1
ATOM 1375 O O . SER A 1 168 ? 6.003 23.241 6.816 1.00 49.97 168 SER A O 1
ATOM 1377 N N . ALA A 1 169 ? 6.412 23.628 4.647 1.00 45.41 169 ALA A N 1
ATOM 1378 C CA . ALA A 1 169 ? 5.490 24.753 4.526 1.00 45.41 169 ALA A CA 1
ATOM 1379 C C . ALA A 1 169 ? 4.292 24.357 3.654 1.00 45.41 169 ALA A C 1
ATOM 1381 O O . ALA A 1 169 ? 4.372 24.248 2.435 1.00 45.41 169 ALA A O 1
ATOM 1382 N N . GLN A 1 170 ? 3.186 24.104 4.351 1.00 50.91 170 GLN A N 1
ATOM 1383 C CA . GLN A 1 170 ? 1.796 24.302 3.944 1.00 50.91 170 GLN A CA 1
ATOM 1384 C C . GLN A 1 170 ? 1.602 25.007 2.584 1.00 50.91 170 GLN A C 1
ATOM 1386 O O . GLN A 1 170 ? 1.499 26.229 2.528 1.00 50.91 170 GLN A O 1
ATOM 1391 N N . ASN A 1 171 ? 1.444 24.252 1.496 1.00 40.12 171 ASN A N 1
ATOM 1392 C CA . ASN A 1 171 ? 0.843 24.788 0.275 1.00 40.12 171 ASN A CA 1
ATOM 1393 C C . ASN A 1 171 ? -0.633 24.392 0.246 1.00 40.12 171 ASN A C 1
ATOM 1395 O O . ASN A 1 171 ? -1.010 23.289 -0.153 1.00 40.12 171 ASN A O 1
ATOM 1399 N N . GLY A 1 172 ? -1.469 25.318 0.721 1.00 39.12 172 GLY A N 1
ATOM 1400 C CA . GLY A 1 172 ? -2.905 25.302 0.478 1.00 39.12 172 GLY A CA 1
ATOM 1401 C C . GLY A 1 172 ? -3.196 25.261 -1.022 1.00 39.12 172 GLY A C 1
ATOM 1402 O O . GLY A 1 172 ? -2.418 25.754 -1.838 1.00 39.12 172 GLY A O 1
ATOM 1403 N N . HIS A 1 173 ? -4.316 24.634 -1.379 1.00 44.31 173 HIS A N 1
ATOM 1404 C CA . HIS A 1 173 ? -4.783 24.480 -2.753 1.00 44.31 173 HIS A CA 1
ATOM 1405 C C . HIS A 1 173 ? -4.861 25.835 -3.467 1.00 44.31 173 HIS A C 1
ATOM 1407 O O . HIS A 1 173 ? -5.816 26.593 -3.300 1.00 44.31 173 HIS A O 1
ATOM 1413 N N . LYS A 1 174 ? -3.855 26.138 -4.288 1.00 59.34 174 LYS A N 1
ATOM 1414 C CA . LYS A 1 174 ? -3.903 27.262 -5.215 1.00 59.34 174 LYS A CA 1
ATOM 1415 C C . LYS A 1 174 ? -4.683 26.800 -6.439 1.00 59.34 174 LYS A C 1
ATOM 1417 O O . LYS A 1 174 ? -4.279 25.857 -7.115 1.00 59.34 174 LYS A O 1
ATOM 1422 N N . ILE A 1 175 ? -5.825 27.432 -6.694 1.00 53.69 175 ILE A N 1
ATOM 1423 C CA . ILE A 1 175 ? -6.621 27.162 -7.891 1.00 53.69 175 ILE A CA 1
ATOM 1424 C C . ILE A 1 175 ? -5.757 27.527 -9.112 1.00 53.69 175 ILE A C 1
ATOM 1426 O O . ILE A 1 175 ? -5.322 28.679 -9.196 1.00 53.69 175 ILE A O 1
ATOM 1430 N N . PRO A 1 176 ? -5.499 26.588 -10.043 1.00 66.19 176 PRO A N 1
ATOM 1431 C CA . PRO A 1 176 ? -4.654 26.853 -11.200 1.00 66.19 176 PRO A CA 1
ATOM 1432 C C . PRO A 1 176 ? -5.300 27.910 -12.092 1.00 66.19 176 PRO A C 1
ATOM 1434 O O . PRO A 1 176 ? -6.527 27.921 -12.294 1.00 66.19 176 PRO A O 1
ATOM 1437 N N . SER A 1 177 ? -4.463 28.811 -12.602 1.00 70.50 177 SER A N 1
ATOM 1438 C CA . SER A 1 177 ? -4.883 29.907 -13.467 1.00 70.50 177 SER A CA 1
ATOM 1439 C C . SER A 1 177 ? -5.449 29.373 -14.785 1.00 70.50 177 SER A C 1
ATOM 1441 O O . SER A 1 177 ? -5.182 28.243 -15.195 1.00 70.50 177 SER A O 1
ATOM 1443 N N . ARG A 1 178 ? -6.239 30.197 -15.482 1.00 64.19 178 ARG A N 1
ATOM 1444 C CA . ARG A 1 178 ? -6.896 29.811 -16.742 1.00 64.19 178 ARG A CA 1
ATOM 1445 C C . ARG A 1 178 ? -5.913 29.268 -17.789 1.00 64.19 178 ARG A C 1
ATOM 1447 O O . ARG A 1 178 ? -6.207 28.262 -18.420 1.00 64.19 178 ARG A O 1
ATOM 1454 N N . LYS A 1 179 ? -4.730 29.879 -17.903 1.00 66.12 179 LYS A N 1
ATOM 1455 C CA . LYS A 1 179 ? -3.680 29.441 -18.837 1.00 66.12 179 LYS A CA 1
ATOM 1456 C C . LYS A 1 179 ? -3.093 28.081 -18.455 1.00 66.12 179 LYS A C 1
ATOM 1458 O O . LYS A 1 179 ? -2.759 27.294 -19.327 1.00 66.12 179 LYS A O 1
ATOM 1463 N N . GLU A 1 180 ? -2.990 27.790 -17.161 1.00 65.31 180 GLU A N 1
ATOM 1464 C CA . GLU A 1 180 ? -2.495 26.496 -16.683 1.00 65.31 180 GLU A CA 1
ATOM 1465 C C . GLU A 1 180 ? -3.534 25.395 -16.916 1.00 65.31 180 GLU A C 1
ATOM 1467 O O . GLU A 1 180 ? -3.169 24.306 -17.347 1.00 65.31 180 GLU A O 1
ATOM 1472 N N . ARG A 1 181 ? -4.833 25.678 -16.729 1.00 69.75 181 ARG A N 1
ATOM 1473 C CA . ARG A 1 181 ? -5.901 24.711 -17.047 1.00 69.75 181 ARG A CA 1
ATOM 1474 C C . ARG A 1 181 ? -5.940 24.338 -18.523 1.00 69.75 181 ARG A C 1
ATOM 1476 O O . ARG A 1 181 ? -6.062 23.158 -18.819 1.00 69.75 181 ARG A O 1
ATOM 1483 N N . GLU A 1 182 ? -5.766 25.303 -19.422 1.00 69.75 182 GLU A N 1
ATOM 1484 C CA . GLU A 1 182 ? -5.723 25.044 -20.870 1.00 69.75 182 GLU A CA 1
ATOM 1485 C C . GLU A 1 182 ? -4.541 24.133 -21.256 1.00 69.75 182 GLU A C 1
ATOM 1487 O O . GLU A 1 182 ? -4.661 23.292 -22.146 1.00 69.75 182 GLU A O 1
ATOM 1492 N N . VAL A 1 183 ? -3.406 24.237 -20.554 1.00 70.44 183 VAL A N 1
ATOM 1493 C CA . VAL A 1 183 ? -2.258 23.333 -20.748 1.00 70.44 183 VAL A CA 1
ATOM 1494 C C . VAL A 1 183 ? -2.560 21.926 -20.227 1.00 70.44 183 VAL A C 1
ATOM 1496 O O . VAL A 1 183 ? -2.194 20.949 -20.882 1.00 70.44 183 VAL A O 1
ATOM 1499 N N . TYR A 1 184 ? -3.255 21.810 -19.091 1.00 59.75 184 TYR A N 1
ATOM 1500 C CA . TYR A 1 184 ? -3.671 20.517 -18.542 1.00 59.75 184 TYR A CA 1
ATOM 1501 C C . TYR A 1 184 ? -4.743 19.831 -19.401 1.00 59.75 184 TYR A C 1
ATOM 1503 O O . TYR A 1 184 ? -4.621 18.638 -19.665 1.00 59.75 184 TYR A O 1
ATOM 1511 N N . GLU A 1 185 ? -5.738 20.562 -19.910 1.00 65.69 185 GLU A N 1
ATOM 1512 C CA . GLU A 1 185 ? -6.769 20.022 -20.812 1.00 65.69 185 GLU A CA 1
ATOM 1513 C C . GLU A 1 185 ? -6.185 19.535 -22.142 1.00 65.69 185 GLU A C 1
ATOM 1515 O O . GLU A 1 185 ? -6.659 18.550 -22.699 1.00 65.69 185 GLU A O 1
ATOM 1520 N N . LYS A 1 186 ? -5.099 20.152 -22.624 1.00 71.75 186 LYS A N 1
ATOM 1521 C CA . LYS A 1 186 ? -4.405 19.718 -23.846 1.00 71.75 186 LYS A CA 1
ATOM 1522 C C . LYS A 1 186 ? -3.639 18.394 -23.684 1.00 71.75 186 LYS A C 1
ATOM 1524 O O . LYS A 1 186 ? -3.304 17.766 -24.685 1.00 71.75 186 LYS A O 1
ATOM 1529 N N . TRP A 1 187 ? -3.346 17.980 -22.449 1.00 49.62 187 TRP A N 1
ATOM 1530 C CA . TRP A 1 187 ? -2.575 16.770 -22.126 1.00 49.62 187 TRP A CA 1
ATOM 1531 C C . TRP A 1 187 ? -3.423 15.596 -21.621 1.00 49.62 187 TRP A C 1
ATOM 1533 O O . TRP A 1 187 ? -2.894 14.495 -21.453 1.00 49.62 187 TRP A O 1
ATOM 1543 N N . VAL A 1 188 ? -4.724 15.797 -21.402 1.00 59.00 188 VAL A N 1
ATOM 1544 C CA . VAL A 1 188 ? -5.658 14.724 -21.046 1.00 59.00 188 VAL A CA 1
ATOM 1545 C C . VAL A 1 188 ? -6.360 14.247 -22.324 1.00 59.00 188 VAL A C 1
ATOM 1547 O O . VAL A 1 188 ? -7.089 15.026 -22.935 1.00 59.00 188 VAL A O 1
ATOM 1550 N N . PRO A 1 189 ? -6.157 12.996 -22.773 1.00 52.50 189 PRO A N 1
ATOM 1551 C CA . PRO A 1 189 ? -6.891 12.472 -23.920 1.00 52.50 189 PRO A CA 1
ATOM 1552 C C . PRO A 1 189 ? -8.38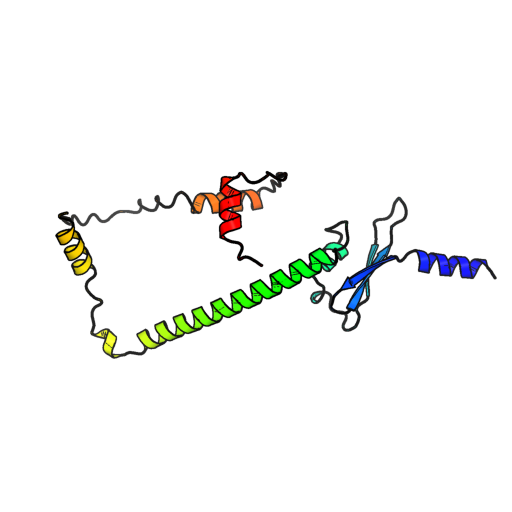3 12.314 -23.566 1.00 52.50 189 PRO A C 1
ATOM 1554 O O . PRO A 1 189 ? -8.689 11.907 -22.440 1.00 52.50 189 PRO A O 1
ATOM 1557 N N . PRO A 1 190 ? -9.314 12.640 -24.486 1.00 53.41 190 PRO A N 1
ATOM 1558 C CA . PRO A 1 190 ? -10.744 12.532 -24.219 1.00 53.41 190 PRO A CA 1
ATOM 1559 C C . PRO A 1 190 ? -11.151 11.072 -23.979 1.00 53.41 190 PRO A C 1
ATOM 1561 O O . PRO A 1 190 ? -10.549 10.150 -24.533 1.00 53.41 190 PRO A O 1
ATOM 1564 N N . SER A 1 191 ? -12.145 10.912 -23.102 1.00 53.69 191 SER A N 1
ATOM 1565 C CA . SER A 1 191 ? -12.717 9.641 -22.633 1.00 53.69 191 SER A CA 1
ATOM 1566 C C . SER A 1 191 ? -13.358 8.822 -23.745 1.00 53.69 191 SER A C 1
ATOM 1568 O O . SER A 1 191 ? -14.008 9.444 -24.615 1.00 53.69 191 SER A O 1
#

Foldseek 3Di:
DVVVVVVVVVVVVQWDFQDADPQGKTKIWGDDDPPDDIAIDIDGPDDPDLVPDDPQQNCVNVVVDPHHDDPVNNVVVVVVVVVVVVVVVVVVVVVVVVVVVVVVVVPPPVCVPPDPDPVVVVVVVVCVVVVHDDDDDPDPDPDDPPPDPPPPVVVVVVVVVCVVVVPPDDDDDDDDDPVVVVVVVVPDDDD

InterPro domains:
  IPR007763 NADH dehydrogenase [ubiquinone] 1 alpha subcomplex subunit 12 [PF05071] (16-93)
  IPR052618 Complex I NDUFA12 subunit [PTHR32470] (5-108)

Secondary structure (DSSP, 8-state):
-HHHHHHHHHHHTT-EEEEE-TT--EEEEE---TTSPPEEEEE-SSS--GGGS-HHHHHHHHTSSSSPPPHHHHHHHHHHHHHHHHHHHHHHHHHHHHHHHHHHHHS-GGGGGS----HHHHHHHHHHHTT-----------S------HHHHHHHHHHHHHHHTT-------PPPPHHHHHHHHTTS---

Radius of gyration: 31.09 Å; Cα contacts (8 Å, |Δi|>4): 85; chains: 1; bounding box: 68×51×80 Å

Organism: Ceratopteris richardii (NCBI:txid49495)

Solvent-accessible surface area (backbone atoms only — not comparable to full-atom values): 12030 Å² total; per-residue (Å²): 122,66,72,61,55,54,55,53,51,57,57,61,71,48,58,42,81,74,50,67,53,96,85,53,31,37,34,35,38,24,83,41,60,101,90,44,77,69,47,54,52,73,48,64,68,63,82,88,50,82,84,76,51,56,67,61,57,49,39,32,53,78,57,78,39,91,65,72,73,48,75,66,58,53,52,51,52,52,52,49,54,52,52,52,52,52,51,51,55,50,49,50,54,50,49,48,51,50,52,48,55,53,48,58,70,66,68,48,83,75,54,85,76,56,73,72,79,59,63,65,57,55,54,51,51,52,29,64,73,69,74,51,86,82,81,85,74,89,69,84,77,71,92,73,84,82,81,83,65,70,77,67,55,52,57,52,53,52,53,56,49,44,68,73,65,71,65,84,72,88,77,72,90,72,81,75,52,74,72,55,46,56,57,51,58,74,70,53,80,85,132

Mean predicted aligned error: 19.34 Å

Sequence (191 aa):
MAKYLQRLWSVVRRRELVGKDSAGNLFYRWPGTLDTKERRWVEYAGDCNPRNLPAEWYTWLIGSRKEAPTPAEIMAMEAYRRNVKMKAAMLEKEEEKRRFRHKSLREDPDLDAVKPPEMSKFVQQVAALEGLSFSGEEKTLTEDRVKEVPALEESNRTLDKDLQSGKSAQNGHKIPSRKEREVYEKWVPPS

pLDDT: mean 72.06, std 18.33, range [34.88, 97.44]

Nearest PDB structures (foldseek):
  7aqr-assembly1_q  TM=8.492E-01  e=2.932E-03  Arabidopsis thaliana
  6x89-assembly1_AL  TM=7.113E-01  e=5.914E-03  Vigna radiata
  7som-assembly1_H  TM=1.981E-01  e=6.595E+00  Chlamydomonas reinhardtii